Protein AF-A0A9N7Z7M3-F1 (afdb_monomer)

Organism: Pleuronectes platessa (NCBI:txid8262)

Secondary structure (DSSP, 8-state):
-PPPHHHHHHHHHHHTHHHHHHHHHHHHHHHHHHHHHHHHHHHHHHHHHHHHHHHS-HHHHHHHHHHHHHHHHHHHHHHHHHHHHHHHHHHHHHHHHTPPPSHHHHHHHHHHHHHHHHHHHHHHHHHHHHHHHHHHHHHHHHHHHHHHHHHHHHHHHHHHHHHHHHHHHHHHHHHHHHHHHHHHHHHHHHHHHHHHHHHHHHHHHHHHHHHHHHHHHHHHHHHHHHHHHHHHHHHHHHHHHHHHHHHHHHHHHHHHHHHHHHHHHHHHHHHTTS----------------SHHHHHHHHHHHHHHHHHHHHHHHHHHHHHHHHHHHHHHHHHHHHHHHHHHHHHHHHHH-

Radius of gyration: 107.57 Å; Cα contacts (8 Å, |Δi|>4): 42; chains: 1; bounding box: 194×42×286 Å

Structure (mmCIF, N/CA/C/O backbone):
data_AF-A0A9N7Z7M3-F1
#
_entry.id   AF-A0A9N7Z7M3-F1
#
loop_
_atom_site.group_PDB
_atom_site.id
_atom_site.type_symbol
_atom_site.label_atom_id
_atom_site.label_alt_id
_atom_site.label_comp_id
_atom_site.label_asym_id
_atom_site.label_entity_id
_atom_site.label_seq_id
_atom_site.pdbx_PDB_ins_code
_atom_site.Cartn_x
_atom_site.Cartn_y
_atom_site.Cartn_z
_atom_site.occupancy
_atom_site.B_iso_or_equiv
_atom_site.auth_seq_id
_atom_site.auth_comp_id
_atom_site.auth_asym_id
_atom_site.auth_atom_id
_atom_site.pdbx_PDB_model_num
ATOM 1 N N . MET A 1 1 ? 39.566 -3.453 -28.279 1.00 39.56 1 MET A N 1
ATOM 2 C CA . MET A 1 1 ? 38.522 -2.475 -27.909 1.00 39.56 1 MET A CA 1
ATOM 3 C C . MET A 1 1 ? 37.594 -2.323 -29.100 1.00 39.56 1 MET A C 1
ATOM 5 O O . MET A 1 1 ? 38.036 -1.804 -30.115 1.00 39.56 1 MET A O 1
ATOM 9 N N . ALA A 1 2 ? 36.377 -2.863 -29.036 1.00 43.62 2 ALA A N 1
ATOM 10 C CA . ALA A 1 2 ? 35.409 -2.681 -30.114 1.00 43.62 2 ALA A CA 1
ATOM 11 C C . ALA A 1 2 ? 34.912 -1.229 -30.078 1.00 43.62 2 ALA A C 1
ATOM 13 O O . ALA A 1 2 ? 34.446 -0.767 -29.036 1.00 43.62 2 ALA A O 1
ATOM 14 N N . ALA A 1 3 ? 35.068 -0.497 -31.180 1.00 59.03 3 ALA A N 1
ATOM 15 C CA . ALA A 1 3 ? 34.518 0.846 -31.310 1.00 59.03 3 ALA A CA 1
ATOM 16 C C . ALA A 1 3 ? 32.987 0.758 -31.173 1.00 59.03 3 ALA A C 1
ATOM 18 O O . ALA A 1 3 ? 32.342 -0.006 -31.889 1.00 59.03 3 ALA A O 1
ATOM 19 N N . ASN A 1 4 ? 32.398 1.492 -30.226 1.00 77.06 4 ASN A N 1
ATOM 20 C CA . ASN A 1 4 ? 30.941 1.551 -30.094 1.00 77.06 4 ASN A CA 1
ATOM 21 C C . ASN A 1 4 ? 30.332 2.247 -31.334 1.00 77.06 4 ASN A C 1
ATOM 23 O O . ASN A 1 4 ? 30.999 3.064 -31.975 1.00 77.06 4 ASN A O 1
ATOM 27 N N . ALA A 1 5 ? 29.079 1.938 -31.687 1.00 78.94 5 ALA A N 1
ATOM 28 C CA . ALA A 1 5 ? 28.430 2.476 -32.892 1.00 78.94 5 ALA A CA 1
ATOM 29 C C . ALA A 1 5 ? 28.471 4.015 -32.958 1.00 78.94 5 ALA A C 1
ATOM 31 O O . ALA A 1 5 ? 28.696 4.584 -34.024 1.00 78.94 5 ALA A O 1
ATOM 32 N N . GLY A 1 6 ? 28.367 4.687 -31.805 1.00 83.88 6 GLY A N 1
ATOM 33 C CA . GLY A 1 6 ? 28.503 6.142 -31.705 1.00 83.88 6 GLY A CA 1
ATOM 34 C C . GLY A 1 6 ? 29.893 6.665 -32.090 1.00 83.88 6 GLY A C 1
ATOM 35 O O . GLY A 1 6 ? 29.997 7.643 -32.823 1.00 83.88 6 GLY A O 1
ATOM 36 N N . SER A 1 7 ? 30.970 6.013 -31.653 1.00 88.00 7 SER A N 1
ATOM 37 C CA . SER A 1 7 ? 32.345 6.388 -32.013 1.00 88.00 7 SER A CA 1
ATOM 38 C C . SER A 1 7 ? 32.631 6.155 -33.496 1.00 88.00 7 SER A C 1
ATOM 40 O O . SER A 1 7 ? 33.263 6.998 -34.130 1.00 88.00 7 SER A O 1
ATOM 42 N N . MET A 1 8 ? 32.098 5.070 -34.072 1.00 89.62 8 MET A N 1
ATOM 43 C CA . MET A 1 8 ? 32.199 4.799 -35.509 1.00 89.62 8 MET A CA 1
ATOM 44 C C . MET A 1 8 ? 31.427 5.834 -36.330 1.00 89.62 8 MET A C 1
ATOM 46 O O . MET A 1 8 ? 31.963 6.350 -37.306 1.00 89.62 8 MET A O 1
ATOM 50 N N . PHE A 1 9 ? 30.212 6.197 -35.909 1.00 91.25 9 PHE A N 1
ATOM 51 C CA . PHE A 1 9 ? 29.429 7.260 -36.543 1.00 91.25 9 PHE A CA 1
ATOM 52 C C . PHE A 1 9 ? 30.186 8.594 -36.555 1.00 91.25 9 PHE A C 1
ATOM 54 O O . PHE A 1 9 ? 30.324 9.222 -37.603 1.00 91.25 9 PHE A O 1
ATOM 61 N N . GLN A 1 10 ? 30.742 9.006 -35.411 1.00 91.94 10 GLN A N 1
ATOM 62 C CA . GLN A 1 10 ? 31.509 10.253 -35.314 1.00 91.94 10 GLN A CA 1
ATOM 63 C C . GLN A 1 10 ? 32.776 10.233 -36.173 1.00 91.94 10 GLN A C 1
ATOM 65 O O . GLN A 1 10 ? 33.128 11.255 -36.759 1.00 91.94 10 GLN A O 1
ATOM 70 N N . TYR A 1 11 ? 33.454 9.087 -36.262 1.00 93.81 11 TYR A N 1
ATOM 71 C CA . TYR A 1 11 ? 34.621 8.929 -37.123 1.00 93.81 11 TYR A CA 1
ATOM 72 C C . TYR A 1 11 ? 34.255 9.101 -38.602 1.00 93.81 11 TYR A C 1
ATOM 74 O O . TYR A 1 11 ? 34.822 9.966 -39.263 1.00 93.81 11 TYR A O 1
ATOM 82 N N . TRP A 1 12 ? 33.275 8.346 -39.106 1.00 94.25 12 TRP A N 1
ATOM 83 C CA . TRP A 1 12 ? 32.883 8.388 -40.521 1.00 94.25 12 TRP A CA 1
ATOM 84 C C . TRP A 1 12 ? 32.275 9.726 -40.937 1.00 94.25 12 TRP A C 1
ATOM 86 O O . TRP A 1 12 ? 32.545 10.209 -42.033 1.00 94.25 12 TRP A O 1
ATOM 96 N N . LYS A 1 13 ? 31.541 10.379 -40.030 1.00 93.81 13 LYS A N 1
ATOM 97 C CA . LYS A 1 13 ? 31.028 11.732 -40.255 1.00 93.81 13 LYS A CA 1
ATOM 98 C C . LYS A 1 13 ? 32.147 12.765 -40.417 1.00 93.81 13 LYS A C 1
ATOM 100 O O . LYS A 1 13 ? 31.998 13.699 -41.190 1.00 93.81 13 LYS A O 1
ATOM 105 N N . ARG A 1 14 ? 33.254 12.615 -39.682 1.00 94.75 14 ARG A N 1
ATOM 106 C CA . ARG A 1 14 ? 34.435 13.488 -39.807 1.00 94.75 14 ARG A CA 1
ATOM 107 C C . ARG A 1 14 ? 35.321 13.116 -40.991 1.00 94.75 14 ARG A C 1
ATOM 109 O O . ARG A 1 14 ? 35.988 13.991 -41.523 1.00 94.75 14 ARG A O 1
ATOM 116 N N . PHE A 1 15 ? 35.364 11.833 -41.346 1.00 94.75 15 PHE A N 1
ATOM 117 C CA . PHE A 1 15 ? 36.109 11.336 -42.498 1.00 94.75 15 PHE A CA 1
ATOM 118 C C . PHE A 1 15 ? 35.541 11.873 -43.819 1.00 94.75 15 PHE A C 1
ATOM 120 O O . PHE A 1 15 ? 36.316 12.103 -44.737 1.00 94.75 15 PHE A O 1
ATOM 127 N N . ASP A 1 16 ? 34.222 12.096 -43.884 1.00 95.31 16 ASP A N 1
ATOM 128 C CA . ASP A 1 16 ? 33.512 12.676 -45.033 1.00 95.31 16 ASP A CA 1
ATOM 129 C C . ASP A 1 16 ? 33.856 11.968 -46.355 1.00 95.31 16 ASP A C 1
ATOM 131 O O . ASP A 1 16 ? 34.513 12.496 -47.257 1.00 95.31 16 ASP A O 1
ATOM 135 N N . LEU A 1 17 ? 33.410 10.710 -46.450 1.00 95.44 17 LEU A N 1
ATOM 136 C CA . LEU A 1 17 ? 33.668 9.864 -47.614 1.00 95.44 17 LEU A CA 1
ATOM 137 C C . LEU A 1 17 ? 33.162 10.510 -48.913 1.00 95.44 17 LEU A C 1
ATOM 139 O O . LEU A 1 17 ? 33.812 10.370 -49.944 1.00 95.44 17 LEU A O 1
ATOM 143 N N . GLN A 1 18 ? 32.045 11.240 -48.865 1.00 94.56 18 GLN A N 1
ATOM 144 C CA . GLN A 1 18 ? 31.478 11.900 -50.041 1.00 94.56 18 GLN A CA 1
ATOM 145 C C . GLN A 1 18 ? 32.387 13.013 -50.564 1.00 94.56 18 GLN A C 1
ATOM 147 O O . GLN A 1 18 ? 32.562 13.151 -51.776 1.00 94.56 18 GLN A O 1
ATOM 152 N N . GLN A 1 19 ? 32.975 13.809 -49.667 1.00 95.50 19 GLN A N 1
ATOM 153 C CA . GLN A 1 19 ? 33.946 14.825 -50.055 1.00 95.50 19 GLN A CA 1
ATOM 154 C C . GLN A 1 19 ? 35.199 14.187 -50.664 1.00 95.50 19 GLN A C 1
ATOM 156 O O . GLN A 1 19 ? 35.625 14.595 -51.745 1.00 95.50 19 GLN A O 1
ATOM 161 N N . LEU A 1 20 ? 35.730 13.130 -50.039 1.00 95.50 20 LEU A N 1
ATOM 162 C CA . LEU A 1 20 ? 36.868 12.384 -50.581 1.00 95.50 20 LEU A CA 1
ATOM 163 C C . LEU A 1 20 ? 36.559 11.792 -51.968 1.00 95.50 20 LEU A C 1
ATOM 165 O O . LEU A 1 20 ? 37.384 11.882 -52.874 1.00 95.50 20 LEU A O 1
ATOM 169 N N . GLN A 1 21 ? 35.371 11.213 -52.162 1.00 96.25 21 GLN A N 1
ATOM 170 C CA . GLN A 1 21 ? 34.929 10.672 -53.452 1.00 96.25 21 GLN A CA 1
ATOM 171 C C . GLN A 1 21 ? 34.902 11.752 -54.542 1.00 96.25 21 GLN A C 1
ATOM 173 O O . GLN A 1 21 ? 35.463 11.537 -55.616 1.00 96.25 21 GLN A O 1
ATOM 178 N N . LYS A 1 22 ? 34.356 12.941 -54.248 1.00 96.12 22 LYS A N 1
ATOM 179 C CA . LYS A 1 22 ? 34.352 14.084 -55.181 1.00 96.12 22 LYS A CA 1
ATOM 180 C C . LYS A 1 22 ? 35.762 14.554 -55.546 1.00 96.12 22 LYS A C 1
ATOM 182 O O . LYS A 1 22 ? 36.028 14.874 -56.704 1.00 96.12 22 LYS A O 1
ATOM 187 N N . GLU A 1 23 ? 36.671 14.607 -54.574 1.00 96.00 23 GLU A N 1
ATOM 188 C CA . GLU A 1 23 ? 38.069 14.993 -54.805 1.00 96.00 23 GLU A CA 1
ATOM 189 C C . GLU A 1 23 ? 38.811 13.967 -55.673 1.00 96.00 23 GLU A C 1
ATOM 191 O O . GLU A 1 23 ? 39.574 14.335 -56.576 1.00 96.00 23 GLU A O 1
ATOM 196 N N . LEU A 1 24 ? 38.559 12.677 -55.441 1.00 96.44 24 LEU A N 1
ATOM 197 C CA . LEU A 1 24 ? 39.123 11.600 -56.244 1.00 96.44 24 LEU A CA 1
ATOM 198 C C . LEU A 1 24 ? 38.560 11.589 -57.674 1.00 96.44 24 LEU A C 1
ATOM 200 O O . LEU A 1 24 ? 39.348 11.433 -58.605 1.00 96.44 24 LEU A O 1
ATOM 204 N N . ASP A 1 25 ? 37.258 11.826 -57.869 1.00 96.50 25 ASP A N 1
ATOM 205 C CA . ASP A 1 25 ? 36.627 11.986 -59.194 1.00 96.50 25 ASP A CA 1
ATOM 206 C C . ASP A 1 25 ? 37.248 13.136 -59.991 1.00 96.50 25 ASP A C 1
ATOM 208 O O . ASP A 1 25 ? 37.603 12.989 -61.167 1.00 96.50 25 ASP A O 1
ATOM 212 N N . ALA A 1 26 ? 37.420 14.291 -59.342 1.00 96.88 26 ALA A N 1
ATOM 213 C CA . ALA A 1 26 ? 38.059 15.447 -59.956 1.00 96.88 26 ALA A CA 1
ATOM 214 C C . ALA A 1 26 ? 39.507 15.126 -60.361 1.00 96.88 26 ALA A C 1
ATOM 216 O O . ALA A 1 26 ? 39.932 15.445 -61.474 1.00 96.88 26 ALA A O 1
ATOM 217 N N . THR A 1 27 ? 40.249 14.440 -59.487 1.00 96.38 27 THR A N 1
ATOM 218 C CA . THR A 1 27 ? 41.629 14.012 -59.754 1.00 96.38 27 THR A CA 1
ATOM 219 C C . THR A 1 27 ? 41.694 12.994 -60.895 1.00 96.38 27 THR A C 1
ATOM 221 O O . THR A 1 27 ? 42.543 13.130 -61.773 1.00 96.38 27 THR A O 1
ATOM 224 N N . ALA A 1 28 ? 40.787 12.014 -60.939 1.00 96.12 28 ALA A N 1
ATOM 225 C CA . ALA A 1 28 ? 40.703 11.022 -62.011 1.00 96.12 28 ALA A CA 1
ATOM 226 C C . ALA A 1 28 ? 40.382 11.672 -63.367 1.00 96.12 28 ALA A C 1
ATOM 228 O O . ALA A 1 28 ? 41.011 11.348 -64.374 1.00 96.12 28 ALA A O 1
ATOM 229 N N . THR A 1 29 ? 39.474 12.651 -63.380 1.00 95.75 29 THR A N 1
ATOM 230 C CA . THR A 1 29 ? 39.142 13.435 -64.581 1.00 95.75 29 THR A CA 1
ATOM 231 C C . THR A 1 29 ? 40.352 14.232 -65.075 1.00 95.75 29 THR A C 1
ATOM 233 O O . THR A 1 29 ? 40.686 14.204 -66.259 1.00 95.75 29 THR A O 1
ATOM 236 N N . GLN A 1 30 ? 41.062 14.913 -64.170 1.00 95.81 30 GLN A N 1
ATOM 237 C CA . GLN A 1 30 ? 42.296 15.624 -64.517 1.00 95.81 30 GLN A CA 1
ATOM 238 C C . GLN A 1 30 ? 43.393 14.676 -65.012 1.00 95.81 30 GLN A C 1
ATOM 240 O O . GLN A 1 30 ? 44.164 15.044 -65.897 1.00 95.81 30 GLN A O 1
ATOM 245 N N . LEU A 1 31 ? 43.472 13.469 -64.452 1.00 96.12 31 LEU A N 1
ATOM 246 C CA . LEU A 1 31 ? 44.438 12.456 -64.856 1.00 96.12 31 LEU A CA 1
ATOM 247 C C . LEU A 1 31 ? 44.217 12.016 -66.303 1.00 96.12 31 LEU A C 1
ATOM 249 O O . LEU A 1 31 ? 45.182 11.967 -67.059 1.00 96.12 31 LEU A O 1
ATOM 253 N N . ALA A 1 32 ? 42.964 11.771 -66.699 1.00 93.88 32 ALA A N 1
ATOM 254 C CA . ALA A 1 32 ? 42.615 11.438 -68.079 1.00 93.88 32 ALA A CA 1
ATOM 255 C C . ALA A 1 32 ? 43.046 12.552 -69.052 1.00 93.88 32 ALA A C 1
ATOM 257 O O . ALA A 1 32 ? 43.745 12.285 -70.027 1.00 93.88 32 ALA A O 1
ATOM 258 N N . ASN A 1 33 ? 42.751 13.816 -68.722 1.00 94.94 33 ASN A N 1
ATOM 259 C CA . ASN A 1 33 ? 43.181 14.958 -69.539 1.00 94.94 33 ASN A CA 1
ATOM 260 C C . ASN A 1 33 ? 44.715 15.036 -69.662 1.00 94.94 33 ASN A C 1
ATOM 262 O O . ASN A 1 33 ? 45.247 15.265 -70.747 1.00 94.94 33 ASN A O 1
ATOM 266 N N . ARG A 1 34 ? 45.448 14.803 -68.564 1.00 94.12 34 ARG A N 1
ATOM 267 C CA . ARG A 1 34 ? 46.923 14.798 -68.566 1.00 94.12 34 ARG A CA 1
ATOM 268 C C . ARG A 1 34 ? 47.512 13.635 -69.361 1.00 94.12 34 ARG A C 1
ATOM 270 O O . ARG A 1 34 ? 48.566 13.808 -69.974 1.00 94.12 34 ARG A O 1
ATOM 277 N N . GLN A 1 35 ? 46.865 12.469 -69.356 1.00 93.25 35 GLN A N 1
ATOM 278 C CA . GLN A 1 35 ? 47.262 11.338 -70.196 1.00 93.25 35 GLN A CA 1
ATOM 279 C C . GLN A 1 35 ? 47.167 11.722 -71.677 1.00 93.25 35 GLN A C 1
ATOM 281 O O . GLN A 1 35 ? 48.165 11.604 -72.392 1.00 93.25 35 GLN A O 1
ATOM 286 N N . ASP A 1 36 ? 46.035 12.288 -72.106 1.00 93.19 36 ASP A N 1
ATOM 287 C CA . ASP A 1 36 ? 45.830 12.734 -73.489 1.00 93.19 36 ASP A CA 1
ATOM 288 C C . ASP A 1 36 ? 46.840 13.819 -73.908 1.00 93.19 36 ASP A C 1
ATOM 290 O O . ASP A 1 36 ? 47.449 13.744 -74.981 1.00 93.19 36 ASP A O 1
ATOM 294 N N . GLU A 1 37 ? 47.079 14.818 -73.052 1.00 93.75 37 GLU A N 1
ATOM 295 C CA . GLU A 1 37 ? 48.062 15.883 -73.296 1.00 93.75 37 GLU A CA 1
ATOM 296 C C . GLU A 1 37 ? 49.497 15.347 -73.404 1.00 93.75 37 GLU A C 1
ATOM 298 O O . GLU A 1 37 ? 50.265 15.777 -74.275 1.00 93.75 37 GLU A O 1
ATOM 303 N N . SER A 1 38 ? 49.868 14.397 -72.540 1.00 92.56 38 SER A N 1
ATOM 304 C CA . SER A 1 38 ? 51.184 13.754 -72.542 1.00 92.56 38 SER A CA 1
ATOM 305 C C . SER A 1 38 ? 51.395 12.924 -73.810 1.00 92.56 38 SER A C 1
ATOM 307 O O . SER A 1 38 ? 52.443 13.029 -74.457 1.00 92.56 38 SER A O 1
ATOM 309 N N . GLU A 1 39 ? 50.381 12.168 -74.241 1.00 90.69 39 GLU A N 1
ATOM 310 C CA . GLU A 1 39 ? 50.432 11.390 -75.482 1.00 90.69 39 GLU A CA 1
ATOM 311 C C . GLU A 1 39 ? 50.558 12.287 -76.722 1.00 90.69 39 GLU A C 1
ATOM 313 O O . GLU A 1 39 ? 51.409 12.038 -77.587 1.00 90.69 39 GLU A O 1
ATOM 318 N N . GLN A 1 40 ? 49.796 13.384 -76.785 1.00 94.06 40 GLN A N 1
ATOM 319 C CA . GLN A 1 40 ? 49.917 14.375 -77.859 1.00 94.06 40 GLN A CA 1
ATOM 320 C C . GLN A 1 40 ? 51.288 15.063 -77.862 1.00 94.06 40 GLN A C 1
ATOM 322 O O . GLN A 1 40 ? 51.899 15.226 -78.923 1.00 94.06 40 GLN A O 1
ATOM 327 N N . SER A 1 41 ? 51.796 15.451 -76.690 1.00 93.38 41 SER A N 1
ATOM 328 C CA . SER A 1 41 ? 53.105 16.100 -76.545 1.00 93.38 41 SER A CA 1
ATOM 329 C C . SER A 1 41 ? 54.242 15.165 -76.954 1.00 93.38 41 SER A C 1
ATOM 331 O O . SER A 1 41 ? 55.146 15.569 -77.688 1.00 93.38 41 SER A O 1
ATOM 333 N N . ARG A 1 42 ? 54.163 13.882 -76.579 1.00 92.31 42 ARG A N 1
ATOM 334 C CA . ARG A 1 42 ? 55.117 12.854 -77.009 1.00 92.31 42 ARG A CA 1
ATOM 335 C C . ARG A 1 42 ? 55.094 12.665 -78.524 1.00 92.31 42 ARG A C 1
ATOM 337 O O . ARG A 1 42 ? 56.158 12.591 -79.136 1.00 92.31 42 ARG A O 1
ATOM 344 N N . LYS A 1 43 ? 53.910 12.640 -79.146 1.00 92.50 43 LYS A N 1
ATOM 345 C CA . LYS A 1 43 ? 53.776 12.559 -80.610 1.00 92.50 43 LYS A CA 1
ATOM 346 C C . LYS A 1 43 ? 54.436 13.757 -81.304 1.00 92.50 43 LYS A C 1
ATOM 348 O O . LYS A 1 43 ? 55.256 13.553 -82.196 1.00 92.50 43 LYS A O 1
ATOM 353 N N . LYS A 1 44 ? 54.176 14.983 -80.829 1.00 94.81 44 LYS A N 1
ATOM 354 C CA . LYS A 1 44 ? 54.825 16.211 -81.331 1.00 94.81 44 LYS A CA 1
ATOM 355 C C . LYS A 1 44 ? 56.352 16.152 -81.208 1.00 94.81 44 LYS A C 1
ATOM 357 O O . LYS A 1 44 ? 57.050 16.503 -82.155 1.00 94.81 44 LYS A O 1
ATOM 362 N N . LEU A 1 45 ? 56.884 15.674 -80.078 1.00 92.44 45 LEU A N 1
ATOM 363 C CA . LEU A 1 45 ? 58.332 15.510 -79.880 1.00 92.44 45 LEU A CA 1
ATOM 364 C C . LEU A 1 45 ? 58.947 14.496 -80.854 1.00 92.44 45 LEU A C 1
ATOM 366 O O . LEU A 1 45 ? 60.046 14.722 -81.362 1.00 92.44 45 LEU A O 1
ATOM 370 N N . ILE A 1 46 ? 58.247 13.396 -81.141 1.00 89.75 46 ILE A N 1
ATOM 371 C CA . ILE A 1 46 ? 58.688 12.406 -82.133 1.00 89.75 46 ILE A CA 1
ATOM 372 C C . ILE A 1 46 ? 58.750 13.037 -83.529 1.00 89.75 46 ILE A C 1
ATOM 374 O O . ILE A 1 46 ? 59.746 12.851 -84.232 1.00 89.75 46 ILE A O 1
ATOM 378 N N . ASP A 1 47 ? 57.725 13.795 -83.919 1.00 93.12 47 ASP A N 1
ATOM 379 C CA . ASP A 1 47 ? 57.663 14.452 -85.227 1.00 93.12 47 ASP A CA 1
ATOM 380 C C . ASP A 1 47 ? 58.761 15.522 -85.375 1.00 93.12 47 ASP A C 1
ATOM 382 O O . ASP A 1 47 ? 59.506 15.491 -86.357 1.00 93.12 47 ASP A O 1
ATOM 386 N N . LEU A 1 48 ? 58.975 16.367 -84.356 1.00 92.81 48 LEU A N 1
ATOM 387 C CA . LEU A 1 48 ? 60.082 17.336 -84.317 1.00 92.81 48 LEU A CA 1
ATOM 388 C C . LEU A 1 48 ? 61.456 16.654 -84.377 1.00 92.81 48 LEU A C 1
ATOM 390 O O . LEU A 1 48 ? 62.350 17.109 -85.088 1.00 92.81 48 LEU A O 1
ATOM 394 N N . SER A 1 49 ? 61.639 15.533 -83.671 1.00 89.06 49 SER A N 1
ATOM 395 C CA . SER A 1 49 ? 62.889 14.763 -83.724 1.00 89.06 49 SER A CA 1
ATOM 396 C C . SER A 1 49 ? 63.150 14.193 -85.125 1.00 89.06 49 SER A C 1
ATOM 398 O O . SER A 1 49 ? 64.295 14.164 -85.587 1.00 89.06 49 SER A O 1
ATOM 400 N N . ARG A 1 50 ? 62.100 13.756 -85.834 1.00 89.00 50 ARG A N 1
ATOM 401 C CA . ARG A 1 50 ? 62.195 13.284 -87.226 1.00 89.00 50 ARG A CA 1
ATOM 402 C C . ARG A 1 50 ? 62.524 14.422 -88.186 1.00 89.00 50 ARG A C 1
ATOM 404 O O . ARG A 1 50 ? 63.401 14.251 -89.031 1.00 89.00 50 ARG A O 1
ATOM 411 N N . GLU A 1 51 ? 61.863 15.565 -88.041 1.00 91.62 51 GLU A N 1
ATOM 412 C CA . GLU A 1 51 ? 62.117 16.754 -88.854 1.00 91.62 51 GLU A CA 1
ATOM 413 C C . GLU A 1 51 ? 63.545 17.275 -88.658 1.00 91.62 51 GLU A C 1
ATOM 415 O O . GLU A 1 51 ? 64.268 17.474 -89.637 1.00 91.62 51 GLU A O 1
ATOM 420 N N . PHE A 1 52 ? 64.008 17.362 -87.406 1.00 89.50 52 PHE A N 1
ATOM 421 C CA . PHE A 1 52 ? 65.395 17.689 -87.083 1.00 89.50 52 PHE A CA 1
ATOM 422 C C . PHE A 1 52 ? 66.365 16.731 -87.783 1.00 89.50 52 PHE A C 1
ATOM 424 O O . PHE A 1 52 ? 67.299 17.166 -88.453 1.00 89.50 52 PHE A O 1
ATOM 431 N N . LYS A 1 53 ? 66.127 15.413 -87.713 1.00 86.12 53 LYS A N 1
ATOM 432 C CA . LYS A 1 53 ? 66.980 14.430 -88.401 1.00 86.12 53 LYS A CA 1
ATOM 433 C C . LYS A 1 53 ? 66.991 14.623 -89.919 1.00 86.12 53 LYS A C 1
ATOM 435 O O . LYS A 1 53 ? 68.054 14.439 -90.509 1.00 86.12 53 LYS A O 1
ATOM 440 N N . LYS A 1 54 ? 65.863 14.989 -90.538 1.00 88.31 54 LYS A N 1
ATOM 441 C CA . LYS A 1 54 ? 65.731 15.196 -91.992 1.00 88.31 54 LYS A CA 1
ATOM 442 C C . LYS A 1 54 ? 66.465 16.450 -92.478 1.00 88.31 54 LYS A C 1
ATOM 444 O O . LYS A 1 54 ? 67.115 16.393 -93.516 1.00 88.31 54 LYS A O 1
ATOM 449 N N . ASN A 1 55 ? 66.398 17.536 -91.712 1.00 87.44 55 ASN A N 1
ATOM 450 C CA . ASN A 1 55 ? 66.858 18.863 -92.135 1.00 87.44 55 ASN A CA 1
ATOM 451 C C . ASN A 1 55 ? 68.275 19.229 -91.640 1.00 87.44 55 ASN A C 1
ATOM 453 O O . ASN A 1 55 ? 68.762 20.316 -91.934 1.00 87.44 55 ASN A O 1
ATOM 457 N N . THR A 1 56 ? 68.948 18.340 -90.899 1.00 87.88 56 THR A N 1
ATOM 458 C CA . THR A 1 56 ? 70.268 18.605 -90.290 1.00 87.88 56 THR A CA 1
ATOM 459 C C . THR A 1 56 ? 71.418 17.914 -91.046 1.00 87.88 56 THR A C 1
ATOM 461 O O . THR A 1 56 ? 71.268 16.738 -91.402 1.00 87.88 56 THR A O 1
ATOM 464 N N . PRO A 1 57 ? 72.583 18.577 -91.242 1.00 88.88 57 PRO A N 1
ATOM 465 C CA . PRO A 1 57 ? 73.790 17.975 -91.823 1.00 88.88 57 PRO A CA 1
ATOM 466 C C . PRO A 1 57 ? 74.274 16.717 -91.082 1.00 88.88 57 PRO A C 1
ATOM 468 O O . PRO A 1 57 ? 74.097 16.582 -89.869 1.00 88.88 57 PRO A O 1
ATOM 471 N N . GLU A 1 58 ? 74.915 15.792 -91.802 1.00 85.19 58 GLU A N 1
ATOM 472 C CA . GLU A 1 58 ? 75.259 14.458 -91.285 1.00 85.19 58 GLU A CA 1
ATOM 473 C C . GLU A 1 58 ? 76.226 14.485 -90.088 1.00 85.19 58 GLU A C 1
ATOM 475 O O . GLU A 1 58 ? 76.022 13.743 -89.123 1.00 85.19 58 GLU A O 1
ATOM 480 N N . ASP A 1 59 ? 77.226 15.368 -90.101 1.00 86.75 59 ASP A N 1
ATOM 481 C CA . ASP A 1 59 ? 78.220 15.466 -89.025 1.00 86.75 59 ASP A CA 1
ATOM 482 C C . ASP A 1 59 ? 77.601 15.934 -87.703 1.00 86.75 59 ASP A C 1
ATOM 484 O O . ASP A 1 59 ? 77.856 15.353 -86.645 1.00 86.75 59 ASP A O 1
ATOM 488 N N . LEU A 1 60 ? 76.703 16.925 -87.761 1.00 88.12 60 LEU A N 1
ATOM 489 C CA . LEU A 1 60 ? 75.966 17.396 -86.588 1.00 88.12 60 LEU A CA 1
ATOM 490 C C . LEU A 1 60 ? 74.967 16.334 -86.100 1.00 88.12 60 LEU A C 1
ATOM 492 O O . LEU A 1 60 ? 74.815 16.126 -84.895 1.00 88.12 60 LEU A O 1
ATOM 496 N N . ARG A 1 61 ? 74.341 15.586 -87.020 1.00 86.50 61 ARG A N 1
ATOM 497 C CA . ARG A 1 61 ? 73.458 14.461 -86.676 1.00 86.50 61 ARG A CA 1
ATOM 498 C C . ARG A 1 61 ? 74.203 13.385 -85.878 1.00 86.50 61 ARG A C 1
ATOM 500 O O . ARG A 1 61 ? 73.643 12.869 -84.912 1.00 86.50 61 ARG A O 1
ATOM 507 N N . LYS A 1 62 ? 75.450 13.060 -86.247 1.00 88.38 62 LYS A N 1
ATOM 508 C CA . LYS A 1 62 ? 76.287 12.078 -85.528 1.00 88.38 62 LYS A CA 1
ATOM 509 C C . LYS A 1 62 ? 76.627 12.539 -84.110 1.00 88.38 62 LYS A C 1
ATOM 511 O O . LYS A 1 62 ? 76.542 11.731 -83.190 1.00 88.38 62 LYS A O 1
ATOM 516 N N . GLN A 1 63 ? 76.938 13.823 -83.920 1.00 88.94 63 GLN A N 1
ATOM 517 C CA . GLN A 1 63 ? 77.249 14.383 -82.597 1.00 88.94 63 GLN A CA 1
ATOM 518 C C . GLN A 1 63 ? 76.021 14.448 -81.674 1.00 88.94 63 GLN A C 1
ATOM 520 O O . GLN A 1 63 ? 76.122 14.158 -80.485 1.00 88.94 63 GLN A O 1
ATOM 525 N N . VAL A 1 64 ? 74.847 14.787 -82.216 1.00 89.31 64 VAL A N 1
ATOM 526 C CA . VAL A 1 64 ? 73.608 14.976 -81.436 1.00 89.31 64 VAL A CA 1
ATOM 527 C C . VAL A 1 64 ? 72.853 13.658 -81.180 1.00 89.31 64 VAL A C 1
ATOM 529 O O . VAL A 1 64 ? 72.053 13.563 -80.248 1.00 89.31 64 VAL A O 1
ATOM 532 N N . ALA A 1 65 ? 73.105 12.601 -81.961 1.00 87.69 65 ALA A N 1
ATOM 533 C CA . ALA A 1 65 ? 72.389 11.327 -81.843 1.00 87.69 65 ALA A CA 1
ATOM 534 C C . ALA A 1 65 ? 72.462 10.656 -80.449 1.00 87.69 65 ALA A C 1
ATOM 536 O O . ALA A 1 65 ? 71.408 10.215 -79.977 1.00 87.69 65 ALA A O 1
ATOM 537 N N . PRO A 1 66 ? 73.620 10.584 -79.756 1.00 92.50 66 PRO A N 1
ATOM 538 C CA . PRO A 1 66 ? 73.687 10.036 -78.399 1.00 92.50 66 PRO A CA 1
ATOM 539 C C . PRO A 1 66 ? 72.838 10.830 -77.397 1.00 92.50 66 PRO A C 1
ATOM 541 O O . PRO A 1 66 ? 72.160 10.234 -76.562 1.00 92.50 66 PRO A O 1
ATOM 544 N N . LEU A 1 67 ? 72.811 12.162 -77.526 1.00 91.75 67 LEU A N 1
ATOM 545 C CA . LEU A 1 67 ? 72.017 13.046 -76.672 1.00 91.75 67 LEU A CA 1
ATOM 546 C C . LEU A 1 67 ? 70.513 12.814 -76.872 1.00 91.75 67 LEU A C 1
ATOM 548 O O . LEU A 1 67 ? 69.792 12.606 -75.899 1.00 91.75 67 LEU A O 1
ATOM 552 N N . LEU A 1 68 ? 70.046 12.765 -78.128 1.00 89.81 68 LEU A N 1
ATOM 553 C CA . LEU A 1 68 ? 68.642 12.459 -78.441 1.00 89.81 68 LEU A CA 1
ATOM 554 C C . LEU A 1 68 ? 68.223 11.083 -77.917 1.00 89.81 68 LEU A C 1
ATOM 556 O O . LEU A 1 68 ? 67.106 10.928 -77.431 1.00 89.81 68 LEU A O 1
ATOM 560 N N . LYS A 1 69 ? 69.115 10.088 -77.993 1.00 91.44 69 LYS A N 1
ATOM 561 C CA . LYS A 1 69 ? 68.849 8.739 -77.481 1.00 91.44 69 LYS A CA 1
ATOM 562 C C . LYS A 1 69 ? 68.754 8.713 -75.950 1.00 91.44 69 LYS A C 1
ATOM 564 O O . LYS A 1 69 ? 67.899 8.008 -75.425 1.00 91.44 69 LYS A O 1
ATOM 569 N N . SER A 1 70 ? 69.579 9.498 -75.253 1.00 93.81 70 SER A N 1
ATOM 570 C CA . SER A 1 70 ? 69.513 9.657 -73.793 1.00 93.81 70 SER A CA 1
ATOM 571 C C . SER A 1 70 ? 68.206 10.329 -73.350 1.00 93.81 70 SER A C 1
ATOM 573 O O . SER A 1 70 ? 67.486 9.777 -72.523 1.00 93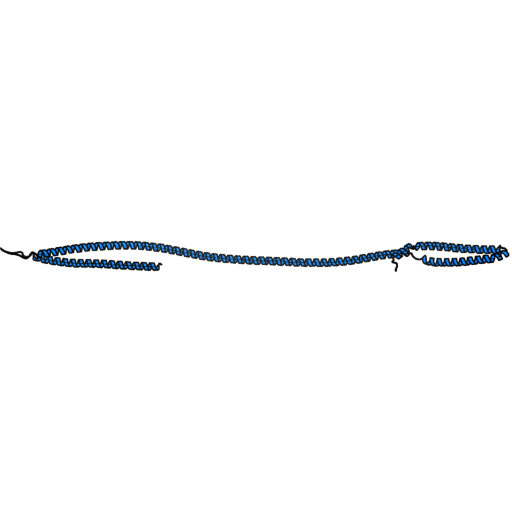.81 70 SER A O 1
ATOM 575 N N . PHE A 1 71 ? 67.828 11.453 -73.979 1.00 94.00 71 PHE A N 1
ATOM 576 C CA . PHE A 1 71 ? 66.539 12.110 -73.717 1.00 94.00 71 PHE A CA 1
ATOM 577 C C . PHE A 1 71 ? 65.350 11.191 -74.002 1.00 94.00 71 PHE A C 1
ATOM 579 O O . PHE A 1 71 ? 64.400 11.166 -73.227 1.00 94.00 71 PHE A O 1
ATOM 586 N N . GLN A 1 72 ? 65.402 10.410 -75.085 1.00 92.06 72 GLN A N 1
ATOM 587 C CA . GLN A 1 72 ? 64.361 9.430 -75.386 1.00 92.06 72 GLN A CA 1
ATOM 588 C C . GLN A 1 72 ? 64.250 8.365 -74.286 1.00 92.06 72 GLN A C 1
ATOM 590 O O . GLN A 1 72 ? 63.143 8.073 -73.843 1.00 92.06 72 GLN A O 1
ATOM 595 N N . GLY A 1 73 ? 65.380 7.829 -73.814 1.00 94.19 73 GLY A N 1
ATOM 596 C CA . GLY A 1 73 ? 65.406 6.861 -72.717 1.00 94.19 73 GLY A CA 1
ATOM 597 C C . GLY A 1 73 ? 64.809 7.409 -71.418 1.00 94.19 73 GLY A C 1
ATOM 598 O O . GLY A 1 73 ? 64.001 6.727 -70.791 1.00 94.19 73 GLY A O 1
ATOM 599 N N . GLU A 1 74 ? 65.140 8.650 -71.050 1.00 94.94 74 GLU A N 1
ATOM 600 C CA . GLU A 1 74 ? 64.581 9.299 -69.856 1.00 94.94 74 GLU A CA 1
ATOM 601 C C . GLU A 1 74 ? 63.077 9.574 -70.003 1.00 94.94 74 GLU A C 1
ATOM 603 O O . GLU A 1 74 ? 62.304 9.294 -69.090 1.00 94.94 74 GLU A O 1
ATOM 608 N N . ILE A 1 75 ? 62.627 10.049 -71.172 1.00 93.12 75 ILE A N 1
ATOM 609 C CA . ILE A 1 75 ? 61.197 10.257 -71.457 1.00 93.12 75 ILE A CA 1
ATOM 610 C C . ILE A 1 75 ? 60.426 8.935 -71.368 1.00 93.12 75 ILE A C 1
ATOM 612 O O . ILE A 1 75 ? 59.328 8.899 -70.807 1.00 93.12 75 ILE A O 1
ATOM 616 N N . ASP A 1 76 ? 60.982 7.843 -71.896 1.00 93.00 76 ASP A N 1
ATOM 617 C CA . ASP A 1 76 ? 60.357 6.521 -71.848 1.00 93.00 76 ASP A CA 1
ATOM 618 C C . ASP A 1 76 ? 60.300 5.975 -70.409 1.00 93.00 76 ASP A C 1
ATOM 620 O O . ASP A 1 76 ? 59.263 5.452 -69.990 1.00 93.00 76 ASP A O 1
ATOM 624 N N . ALA A 1 77 ? 61.369 6.150 -69.623 1.00 96.12 77 ALA A N 1
ATOM 625 C CA . ALA A 1 77 ? 61.409 5.768 -68.212 1.00 96.12 77 ALA A CA 1
ATOM 626 C C . ALA A 1 77 ? 60.411 6.577 -67.365 1.00 96.12 77 ALA A C 1
ATOM 628 O O . ALA A 1 77 ? 59.645 5.998 -66.588 1.00 96.12 77 ALA A O 1
ATOM 629 N N . LEU A 1 78 ? 60.357 7.898 -67.561 1.00 95.00 78 LEU A N 1
ATOM 630 C CA . LEU A 1 78 ? 59.394 8.782 -66.905 1.00 95.00 78 LEU A CA 1
ATOM 631 C C . LEU A 1 78 ? 57.955 8.407 -67.273 1.00 95.00 78 LEU A C 1
ATOM 633 O O . LEU A 1 78 ? 57.105 8.309 -66.390 1.00 95.00 78 LEU A O 1
ATOM 637 N N . SER A 1 79 ? 57.698 8.131 -68.555 1.00 93.06 79 SER A N 1
ATOM 638 C CA . SER A 1 79 ? 56.385 7.693 -69.043 1.00 93.06 79 SER A CA 1
ATOM 639 C C . SER A 1 79 ? 55.957 6.377 -68.398 1.00 93.06 79 SER A C 1
ATOM 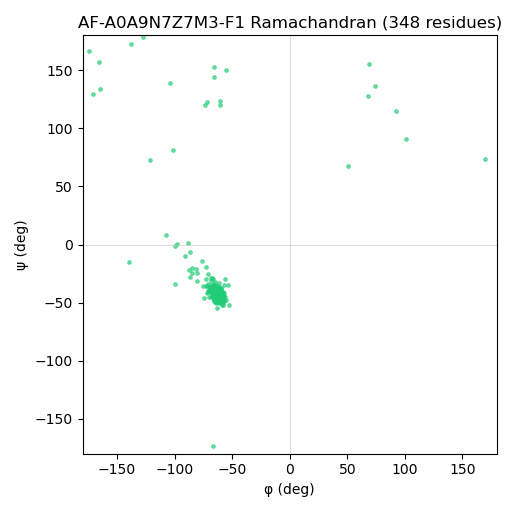641 O O . SER A 1 79 ? 54.802 6.232 -68.004 1.00 93.06 79 SER A O 1
ATOM 643 N N . LYS A 1 80 ? 56.880 5.418 -68.252 1.00 95.25 80 LYS A N 1
ATOM 644 C CA . LYS A 1 80 ? 56.601 4.142 -67.583 1.00 95.25 80 LYS A CA 1
ATOM 645 C C . LYS A 1 80 ? 56.241 4.353 -66.109 1.00 95.25 80 LYS A C 1
ATOM 647 O O . LYS A 1 80 ? 55.208 3.857 -65.670 1.00 95.25 80 LYS A O 1
ATOM 652 N N . ARG A 1 81 ? 57.036 5.141 -65.375 1.00 96.38 81 ARG A N 1
ATOM 653 C CA . ARG A 1 81 ? 56.770 5.466 -63.963 1.00 96.38 81 ARG A CA 1
ATOM 654 C C . ARG A 1 81 ? 55.439 6.206 -63.781 1.00 96.38 81 ARG A C 1
ATOM 656 O O . ARG A 1 81 ? 54.717 5.910 -62.836 1.00 96.38 81 ARG A O 1
ATOM 663 N N . SER A 1 82 ? 55.108 7.135 -64.684 1.00 95.25 82 SER A N 1
ATOM 664 C CA . SER A 1 82 ? 53.825 7.856 -64.664 1.00 95.25 82 SER A CA 1
ATOM 665 C C . SER A 1 82 ? 52.657 6.890 -64.843 1.00 95.25 82 SER A C 1
ATOM 667 O O . SER A 1 82 ? 51.769 6.853 -64.000 1.00 95.25 82 SER A O 1
ATOM 669 N N . LYS A 1 83 ? 52.712 6.016 -65.858 1.00 94.56 83 LYS A N 1
ATOM 670 C CA . LYS A 1 83 ? 51.668 5.011 -66.114 1.00 94.56 83 LYS A CA 1
ATOM 671 C C . LYS A 1 83 ? 51.468 4.048 -64.946 1.00 94.56 83 LYS A C 1
ATOM 673 O O . LYS A 1 83 ? 50.335 3.691 -64.639 1.00 94.56 83 LYS A O 1
ATOM 678 N N . GLU A 1 84 ? 52.545 3.627 -64.286 1.00 96.25 84 GLU A N 1
ATOM 679 C CA . GLU A 1 84 ? 52.462 2.770 -63.097 1.00 96.25 84 GLU A CA 1
ATOM 680 C C . GLU A 1 84 ? 51.803 3.496 -61.911 1.00 96.25 84 GLU A C 1
ATOM 682 O O . GLU A 1 84 ? 50.921 2.929 -61.263 1.00 96.25 84 GLU A O 1
ATOM 687 N N . ALA A 1 85 ? 52.166 4.759 -61.656 1.00 96.25 85 ALA A N 1
ATOM 688 C CA . ALA A 1 85 ? 51.551 5.574 -60.606 1.00 96.25 85 ALA A CA 1
ATOM 689 C C . ALA A 1 85 ? 50.067 5.874 -60.893 1.00 96.25 85 ALA A C 1
ATOM 691 O O . ALA A 1 85 ? 49.224 5.749 -60.005 1.00 96.25 85 ALA A O 1
ATOM 692 N N . GLU A 1 86 ? 49.739 6.206 -62.142 1.00 95.44 86 GLU A N 1
ATOM 693 C CA . GLU A 1 86 ? 48.373 6.418 -62.629 1.00 95.44 86 GLU A CA 1
ATOM 694 C C . GLU A 1 86 ? 47.524 5.152 -62.475 1.00 95.44 86 GLU A C 1
ATOM 696 O O . GLU A 1 86 ? 46.410 5.206 -61.955 1.00 95.44 86 GLU A O 1
ATOM 701 N N . ALA A 1 87 ? 48.061 3.991 -62.861 1.00 95.44 87 ALA A N 1
ATOM 702 C CA . ALA A 1 87 ? 47.381 2.712 -62.695 1.00 95.44 87 ALA A CA 1
ATOM 703 C C . ALA A 1 87 ? 47.144 2.377 -61.214 1.00 95.44 87 ALA A C 1
ATOM 705 O O . ALA A 1 87 ? 46.056 1.924 -60.853 1.00 95.44 87 ALA A O 1
ATOM 706 N N . ALA A 1 88 ? 48.128 2.622 -60.343 1.00 96.81 88 ALA A N 1
ATOM 707 C CA . ALA A 1 88 ? 47.982 2.424 -58.903 1.00 96.81 88 ALA A CA 1
ATOM 708 C C . ALA A 1 88 ? 46.896 3.336 -58.308 1.00 96.81 88 ALA A C 1
ATOM 710 O O . ALA A 1 88 ? 46.043 2.855 -57.558 1.00 96.81 88 ALA A O 1
ATOM 711 N N . PHE A 1 89 ? 46.877 4.617 -58.691 1.00 97.12 89 PHE A N 1
ATOM 712 C CA . PHE A 1 89 ? 45.829 5.557 -58.296 1.00 97.12 89 PHE A CA 1
ATOM 713 C C . PHE A 1 89 ? 44.446 5.079 -58.754 1.00 97.12 89 PHE A C 1
ATOM 715 O O . PHE A 1 89 ? 43.544 4.938 -57.930 1.00 97.12 89 PHE A O 1
ATOM 722 N N . LEU A 1 90 ? 44.288 4.748 -60.040 1.00 95.06 90 LEU A N 1
ATOM 723 C CA . LEU A 1 90 ? 43.011 4.298 -60.599 1.00 95.06 90 LEU A CA 1
ATOM 724 C C . LEU A 1 90 ? 42.512 3.001 -59.946 1.00 95.06 90 LEU A C 1
ATOM 726 O O . LEU A 1 90 ? 41.307 2.822 -59.780 1.00 95.06 90 LEU A O 1
ATOM 730 N N . ASN A 1 91 ? 43.416 2.108 -59.536 1.00 95.50 91 ASN A N 1
ATOM 731 C CA . ASN A 1 91 ? 43.058 0.892 -58.805 1.00 95.50 91 ASN A CA 1
ATOM 732 C C . ASN A 1 91 ? 42.478 1.181 -57.413 1.00 95.50 91 ASN A C 1
ATOM 734 O O . ASN A 1 91 ? 41.571 0.471 -56.980 1.00 95.50 91 ASN A O 1
ATOM 738 N N . VAL A 1 92 ? 42.991 2.190 -56.704 1.00 95.75 92 VAL A N 1
ATOM 739 C CA . VAL A 1 92 ? 42.440 2.614 -55.407 1.00 95.75 92 VAL A CA 1
ATOM 740 C C . VAL A 1 92 ? 41.137 3.384 -55.609 1.00 95.75 92 VAL A C 1
ATOM 742 O O . VAL A 1 92 ? 40.144 3.071 -54.959 1.00 95.75 92 VAL A O 1
ATOM 745 N N . TYR A 1 93 ? 41.112 4.319 -56.559 1.00 96.38 93 TYR A N 1
ATOM 746 C CA . TYR A 1 93 ? 39.932 5.109 -56.912 1.00 96.38 93 TYR A CA 1
ATOM 747 C C . TYR A 1 93 ? 38.710 4.229 -57.205 1.00 96.38 93 TYR A C 1
ATOM 749 O O . TYR A 1 93 ? 37.684 4.379 -56.545 1.00 96.38 93 TYR A O 1
ATOM 757 N N . LYS A 1 94 ? 38.848 3.229 -58.090 1.00 95.00 94 LYS A N 1
ATOM 758 C CA . LYS A 1 94 ? 37.768 2.281 -58.429 1.00 95.00 94 LYS A CA 1
ATOM 759 C C . LYS A 1 94 ? 37.199 1.538 -57.220 1.00 95.00 94 LYS A C 1
ATOM 761 O O . LYS A 1 94 ? 36.044 1.143 -57.239 1.00 95.00 94 LYS A O 1
ATOM 766 N N . LYS A 1 95 ? 38.003 1.308 -56.177 1.00 94.56 95 LYS A N 1
ATOM 767 C CA . LYS A 1 95 ? 37.545 0.624 -54.959 1.00 94.56 95 LYS A CA 1
ATOM 768 C C . LYS A 1 95 ? 36.793 1.540 -54.004 1.00 94.56 95 LYS A C 1
ATOM 770 O O . LYS A 1 95 ? 36.062 1.020 -53.176 1.00 94.56 95 LYS A O 1
ATOM 775 N N . ILE A 1 96 ? 37.030 2.851 -54.062 1.00 94.62 96 ILE A N 1
ATOM 776 C CA . ILE A 1 96 ? 36.483 3.829 -53.112 1.00 94.62 96 ILE A CA 1
ATOM 777 C C . ILE A 1 96 ? 35.256 4.535 -53.691 1.00 94.62 96 ILE A C 1
ATOM 779 O O . ILE A 1 96 ? 34.340 4.855 -52.937 1.00 94.62 96 ILE A O 1
ATOM 783 N N . ILE A 1 97 ? 35.215 4.767 -55.006 1.00 95.75 97 ILE A N 1
ATOM 784 C CA . ILE A 1 97 ? 34.176 5.599 -55.622 1.00 95.75 97 ILE A CA 1
ATOM 785 C C . ILE A 1 97 ? 32.768 5.003 -55.506 1.00 95.75 97 ILE A C 1
ATOM 787 O O . ILE A 1 97 ? 31.816 5.726 -55.240 1.00 95.75 97 ILE A O 1
ATOM 791 N N . ASP A 1 98 ? 32.659 3.677 -55.589 1.00 92.06 98 ASP A N 1
ATOM 792 C CA . ASP A 1 98 ? 31.378 2.968 -55.501 1.00 92.06 98 ASP A CA 1
ATOM 793 C C . ASP A 1 98 ? 30.986 2.602 -54.058 1.00 92.06 98 ASP A C 1
ATOM 795 O O . ASP A 1 98 ? 29.966 1.948 -53.831 1.00 92.06 98 ASP A O 1
ATOM 799 N N . VAL A 1 99 ? 31.797 2.974 -53.059 1.00 94.56 99 VAL A N 1
ATOM 800 C CA . VAL A 1 99 ? 31.507 2.644 -51.659 1.00 94.56 99 VAL A CA 1
ATOM 801 C C . VAL A 1 99 ? 30.355 3.523 -51.171 1.00 94.56 99 VAL A C 1
ATOM 803 O O . VAL A 1 99 ? 30.493 4.748 -51.161 1.00 94.56 99 VAL A O 1
ATOM 806 N N . PRO A 1 100 ? 29.224 2.940 -50.734 1.00 93.12 100 PRO A N 1
ATOM 807 C CA . PRO A 1 100 ? 28.134 3.724 -50.181 1.00 93.12 100 PRO A CA 1
ATOM 808 C C . PRO A 1 100 ? 28.565 4.376 -48.867 1.00 93.12 100 PRO A C 1
ATOM 810 O O . PRO A 1 100 ? 29.287 3.779 -48.065 1.00 93.12 100 PRO A O 1
ATOM 813 N N . ASP A 1 101 ? 28.078 5.590 -48.631 1.00 93.25 101 ASP A N 1
ATOM 814 C CA . ASP A 1 101 ? 28.330 6.314 -47.391 1.00 93.25 101 ASP A CA 1
ATOM 815 C C . ASP A 1 101 ? 27.778 5.532 -46.178 1.00 93.25 101 ASP A C 1
ATOM 817 O O . ASP A 1 101 ? 26.571 5.268 -46.120 1.00 93.25 101 ASP A O 1
ATOM 821 N N . PRO A 1 102 ? 28.620 5.136 -45.202 1.00 94.06 102 PRO A N 1
ATOM 822 C CA . PRO A 1 102 ? 28.165 4.406 -44.023 1.00 94.06 102 PRO A CA 1
ATOM 823 C C . PRO A 1 102 ? 27.464 5.301 -42.988 1.00 94.06 102 PRO A C 1
ATOM 825 O O . PRO A 1 102 ? 26.810 4.774 -42.083 1.00 94.06 102 PRO A O 1
ATOM 828 N N . VAL A 1 103 ? 27.583 6.633 -43.085 1.00 94.88 103 VAL A N 1
ATOM 829 C CA . VAL A 1 103 ? 27.058 7.582 -42.089 1.00 94.88 103 VAL A CA 1
ATOM 830 C C . VAL A 1 103 ? 25.547 7.422 -41.851 1.00 94.88 103 VAL A C 1
ATOM 832 O O . VAL A 1 103 ? 25.176 7.298 -40.681 1.00 94.88 103 VAL A O 1
ATOM 835 N N . PRO A 1 104 ? 24.669 7.329 -42.874 1.00 94.75 104 PRO A N 1
ATOM 836 C CA . PRO A 1 104 ? 23.225 7.191 -42.657 1.00 94.75 104 PRO A CA 1
ATOM 837 C C . PRO A 1 104 ? 22.835 5.905 -41.913 1.00 94.75 104 PRO A C 1
ATOM 839 O O . PRO A 1 104 ? 21.961 5.916 -41.046 1.00 94.75 104 PRO A O 1
ATOM 842 N N . VAL A 1 105 ? 23.498 4.784 -42.218 1.00 94.06 105 VAL A N 1
ATOM 843 C CA . VAL A 1 105 ? 23.223 3.495 -41.560 1.00 94.06 105 VAL A CA 1
ATOM 844 C C . VAL A 1 105 ? 23.721 3.511 -40.115 1.00 94.06 105 VAL A C 1
ATOM 846 O O . VAL A 1 105 ? 23.027 3.034 -39.216 1.00 94.06 105 VAL A O 1
ATOM 849 N N . LEU A 1 106 ? 24.900 4.090 -39.872 1.00 93.00 106 LEU A N 1
ATOM 850 C CA . LEU A 1 106 ? 25.453 4.243 -38.527 1.00 93.00 106 LEU A CA 1
ATOM 851 C C . LEU A 1 106 ? 24.612 5.191 -37.660 1.00 93.00 106 LEU A C 1
ATOM 853 O O . LEU A 1 106 ? 24.437 4.923 -36.471 1.00 93.00 106 LEU A O 1
ATOM 857 N N . GLU A 1 107 ? 24.053 6.253 -38.242 1.00 92.75 107 GLU A N 1
ATOM 858 C CA . GLU A 1 107 ? 23.128 7.158 -37.555 1.00 92.75 107 GLU A CA 1
ATOM 859 C C . GLU A 1 107 ? 21.858 6.427 -37.116 1.00 92.75 107 GLU A C 1
ATOM 861 O O . GLU A 1 107 ? 21.472 6.490 -35.946 1.00 92.75 107 GLU A O 1
ATOM 866 N N . LEU A 1 108 ? 21.242 5.668 -38.027 1.00 93.12 108 LEU A N 1
ATOM 867 C CA . LEU A 1 108 ? 20.066 4.863 -37.708 1.00 93.12 108 LEU A CA 1
ATOM 868 C C . LEU A 1 108 ? 20.377 3.827 -36.621 1.00 93.12 108 LEU A C 1
ATOM 870 O O . LEU A 1 108 ? 19.603 3.680 -35.676 1.00 93.12 108 LEU A O 1
ATOM 874 N N . ALA A 1 109 ? 21.519 3.142 -36.713 1.00 92.06 109 ALA A N 1
ATOM 875 C CA . ALA A 1 109 ? 21.952 2.181 -35.704 1.00 92.06 109 ALA A CA 1
ATOM 876 C C . ALA A 1 109 ? 22.126 2.839 -34.324 1.00 92.06 109 ALA A C 1
ATOM 878 O O . ALA A 1 109 ? 21.663 2.293 -33.322 1.00 92.06 109 ALA A O 1
ATOM 879 N N . GLN A 1 110 ? 22.720 4.036 -34.263 1.00 90.88 110 GLN A N 1
ATOM 880 C CA . GLN A 1 110 ? 22.846 4.802 -33.021 1.00 90.88 110 GLN A CA 1
ATOM 881 C C . GLN A 1 110 ? 21.472 5.188 -32.450 1.00 90.88 110 GLN A C 1
ATOM 883 O O . GLN A 1 110 ? 21.236 5.036 -31.251 1.00 90.88 110 GLN A O 1
ATOM 888 N N . GLN A 1 111 ? 20.546 5.651 -33.293 1.00 92.00 111 GLN A N 1
ATOM 889 C CA . GLN A 1 111 ? 19.189 5.999 -32.866 1.00 92.00 111 GLN A CA 1
ATOM 890 C C . GLN A 1 111 ? 18.410 4.782 -32.353 1.00 92.00 111 GLN A C 1
ATOM 892 O O . GLN A 1 111 ? 17.723 4.874 -31.335 1.00 92.00 111 GLN A O 1
ATOM 897 N N . LEU A 1 112 ? 18.519 3.636 -33.031 1.00 92.75 112 LEU A N 1
ATOM 898 C CA . LEU A 1 112 ? 17.898 2.385 -32.598 1.00 92.75 112 LEU A CA 1
ATOM 899 C C . LEU A 1 112 ? 18.480 1.903 -31.270 1.00 92.75 112 LEU A C 1
ATOM 901 O O . LEU A 1 112 ? 17.720 1.489 -30.400 1.00 92.75 112 LEU A O 1
ATOM 905 N N . GLN A 1 113 ? 19.794 2.027 -31.073 1.00 91.31 113 GLN A N 1
ATOM 906 C CA . GLN A 1 113 ? 20.437 1.674 -29.809 1.00 91.31 113 GLN A CA 1
ATOM 907 C C . GLN A 1 113 ? 19.912 2.523 -28.640 1.00 91.31 113 GLN A C 1
ATOM 909 O O . GLN A 1 113 ? 19.606 1.979 -27.580 1.00 91.31 113 GLN A O 1
ATOM 914 N N . LEU A 1 114 ? 19.731 3.833 -28.841 1.00 91.50 114 LEU A N 1
ATOM 915 C CA . LEU A 1 114 ? 19.137 4.719 -27.831 1.00 91.50 114 LEU A CA 1
ATOM 916 C C . LEU A 1 114 ? 17.669 4.37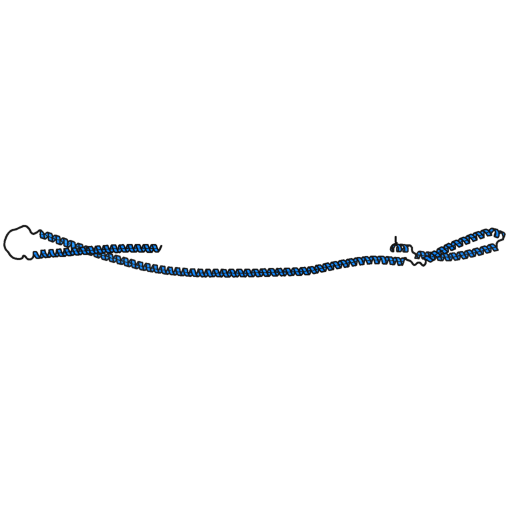3 -27.543 1.00 91.50 114 LEU A C 1
ATOM 918 O O . LEU A 1 114 ? 17.249 4.359 -26.385 1.00 91.50 114 LEU A O 1
ATOM 922 N N . LYS A 1 115 ? 16.879 4.071 -28.582 1.00 94.94 115 LYS A N 1
ATOM 923 C CA . LYS A 1 115 ? 15.481 3.641 -28.419 1.00 94.94 115 LYS A CA 1
ATOM 924 C C . LYS A 1 115 ? 15.376 2.316 -27.667 1.00 94.94 115 LYS A C 1
ATOM 926 O O . LYS A 1 115 ? 14.509 2.195 -26.810 1.00 94.94 115 LYS A O 1
ATOM 931 N N . LEU A 1 116 ? 16.258 1.359 -27.957 1.00 94.12 116 LEU A N 1
ATOM 932 C CA . LEU A 1 116 ? 16.307 0.063 -27.282 1.00 94.12 116 LEU A CA 1
ATOM 933 C C . LEU A 1 116 ? 16.627 0.225 -25.792 1.00 94.12 116 LEU A C 1
ATOM 935 O O . LEU A 1 116 ? 15.960 -0.378 -24.958 1.00 94.12 116 LEU A O 1
ATOM 939 N N . GLN A 1 117 ? 17.598 1.079 -25.456 1.00 93.31 117 GLN A N 1
ATOM 940 C CA . GLN A 1 117 ? 17.929 1.375 -24.063 1.00 93.31 117 GLN A CA 1
ATOM 941 C C . GLN A 1 117 ? 16.723 1.968 -23.321 1.00 93.31 117 GLN A C 1
ATOM 943 O O . GLN A 1 117 ? 16.333 1.461 -22.276 1.00 93.31 117 GLN A O 1
ATOM 948 N N . ARG A 1 118 ? 16.059 2.968 -23.915 1.00 95.81 118 ARG A N 1
ATOM 949 C CA . ARG A 1 118 ? 14.850 3.567 -23.331 1.00 95.81 118 ARG A CA 1
ATOM 950 C C . ARG A 1 118 ? 13.697 2.568 -23.194 1.00 95.81 118 ARG A C 1
ATOM 952 O O . ARG A 1 118 ? 12.945 2.640 -22.229 1.00 95.81 118 ARG A O 1
ATOM 959 N N . MET A 1 119 ? 13.530 1.664 -24.159 1.00 96.44 119 MET A N 1
ATOM 960 C CA . MET A 1 119 ? 12.526 0.600 -24.090 1.00 96.44 119 MET A CA 1
ATOM 961 C C . MET A 1 119 ? 12.792 -0.313 -22.891 1.00 96.44 119 MET A C 1
ATOM 963 O O . MET A 1 119 ? 11.872 -0.570 -22.125 1.00 96.44 119 MET A O 1
ATOM 967 N N . HIS A 1 120 ? 14.044 -0.729 -22.691 1.00 96.25 120 HIS A N 1
ATOM 968 C CA . HIS A 1 120 ? 14.430 -1.573 -21.562 1.00 96.25 120 HIS A CA 1
ATOM 969 C C . HIS A 1 120 ? 14.188 -0.892 -20.204 1.00 96.25 120 HIS A C 1
ATOM 971 O O . HIS A 1 120 ? 13.690 -1.528 -19.271 1.00 96.25 120 HIS A O 1
ATOM 977 N N . ASP A 1 121 ? 14.477 0.409 -20.104 1.00 96.88 121 ASP A N 1
ATOM 978 C CA . ASP A 1 121 ? 14.193 1.197 -18.900 1.00 96.88 121 ASP A CA 1
ATOM 979 C C . ASP A 1 121 ? 12.682 1.214 -18.596 1.00 96.88 121 ASP A C 1
ATOM 981 O O . ASP A 1 121 ? 12.269 0.934 -17.469 1.00 96.88 121 ASP A O 1
ATOM 985 N N . ILE A 1 122 ? 11.850 1.458 -19.618 1.00 97.25 122 ILE A N 1
ATOM 986 C CA . ILE A 1 122 ? 10.382 1.467 -19.497 1.00 97.25 122 ILE A CA 1
ATOM 987 C C . ILE A 1 122 ? 9.836 0.076 -19.150 1.00 97.25 122 ILE A C 1
ATOM 989 O O . ILE A 1 122 ? 8.938 -0.033 -18.320 1.00 97.25 122 ILE A O 1
ATOM 993 N N . GLU A 1 123 ? 10.345 -0.996 -19.759 1.00 97.38 123 GLU A N 1
ATOM 994 C CA . GLU A 1 123 ? 9.936 -2.374 -19.445 1.00 97.38 123 GLU A CA 1
ATOM 995 C C . GLU A 1 123 ? 10.253 -2.741 -17.992 1.00 97.38 123 GLU A C 1
ATOM 997 O O . GLU A 1 123 ? 9.431 -3.350 -17.299 1.00 97.38 123 GLU A O 1
ATOM 1002 N N . THR A 1 124 ? 11.422 -2.318 -17.509 1.00 97.25 124 THR A N 1
ATOM 1003 C CA . THR A 1 124 ? 11.841 -2.524 -16.120 1.00 97.25 124 THR A CA 1
ATOM 1004 C C . THR A 1 124 ? 10.938 -1.756 -15.155 1.00 97.25 124 THR A C 1
ATOM 1006 O O . THR A 1 124 ? 10.487 -2.313 -14.155 1.00 97.25 124 THR A O 1
ATOM 1009 N N . GLU A 1 125 ? 10.630 -0.492 -15.452 1.00 97.38 125 GLU A N 1
ATOM 1010 C CA . GLU A 1 125 ? 9.696 0.313 -14.658 1.00 97.38 125 GLU A CA 1
ATOM 1011 C C . GLU A 1 125 ? 8.282 -0.284 -14.673 1.00 97.38 125 GLU A C 1
ATOM 1013 O O . GLU A 1 125 ? 7.660 -0.422 -13.622 1.00 97.38 125 GLU A O 1
ATOM 1018 N N . ASN A 1 126 ? 7.790 -0.719 -15.837 1.00 97.88 126 ASN A N 1
ATOM 1019 C CA . ASN A 1 126 ? 6.470 -1.332 -15.962 1.00 97.88 126 ASN A CA 1
ATOM 1020 C C . ASN A 1 126 ? 6.356 -2.611 -15.127 1.00 97.88 126 ASN A C 1
ATOM 1022 O O . ASN A 1 126 ? 5.332 -2.829 -14.483 1.00 97.88 126 ASN A O 1
ATOM 1026 N N . THR A 1 127 ? 7.411 -3.427 -15.106 1.00 97.81 127 THR A N 1
ATOM 1027 C CA . THR A 1 127 ? 7.472 -4.642 -14.285 1.00 97.81 127 THR A CA 1
ATOM 1028 C C . THR A 1 127 ? 7.381 -4.297 -12.799 1.00 97.81 127 THR A C 1
ATOM 1030 O O . THR A 1 127 ? 6.500 -4.810 -12.114 1.00 97.81 127 THR A O 1
ATOM 1033 N N . LYS A 1 128 ? 8.184 -3.338 -12.321 1.00 97.88 128 LYS A N 1
ATOM 1034 C CA . LYS A 1 128 ? 8.142 -2.876 -10.920 1.00 97.88 128 LYS A CA 1
ATOM 1035 C C . LYS A 1 128 ? 6.784 -2.292 -10.525 1.00 97.88 128 LYS A C 1
ATOM 1037 O O . LYS A 1 128 ? 6.298 -2.530 -9.421 1.00 97.88 128 LYS A O 1
ATOM 1042 N N . LEU A 1 129 ? 6.152 -1.530 -11.421 1.00 97.81 129 LEU A N 1
ATOM 1043 C CA . LEU A 1 129 ? 4.817 -0.976 -11.187 1.00 97.81 129 LEU A CA 1
ATOM 1044 C C . LEU A 1 129 ? 3.755 -2.078 -11.092 1.00 97.81 129 LEU A C 1
ATOM 1046 O O . LEU A 1 129 ? 2.861 -1.983 -10.255 1.00 97.81 129 LEU A O 1
ATOM 1050 N N . ARG A 1 130 ? 3.852 -3.130 -11.914 1.00 97.81 130 ARG A N 1
ATOM 1051 C CA . ARG A 1 130 ? 2.953 -4.292 -11.829 1.00 97.81 130 ARG A CA 1
ATOM 1052 C C . ARG A 1 130 ? 3.126 -5.052 -10.520 1.00 97.81 130 ARG A C 1
ATOM 1054 O O . ARG A 1 130 ? 2.117 -5.364 -9.900 1.00 97.81 130 ARG A O 1
ATOM 1061 N N . GLU A 1 131 ? 4.363 -5.289 -10.090 1.00 97.81 131 GLU A N 1
ATOM 1062 C CA . GLU A 1 131 ? 4.663 -5.917 -8.793 1.00 97.81 131 GLU A CA 1
ATOM 1063 C C . GLU A 1 131 ? 4.071 -5.096 -7.638 1.00 97.81 131 GLU A C 1
ATOM 1065 O O . GLU A 1 131 ? 3.310 -5.620 -6.830 1.00 97.81 131 GLU A O 1
ATOM 1070 N N . THR A 1 132 ? 4.298 -3.778 -7.635 1.00 97.50 132 THR A N 1
ATOM 1071 C CA . THR A 1 132 ? 3.752 -2.866 -6.611 1.00 97.50 132 THR A CA 1
ATOM 1072 C C . THR A 1 132 ? 2.217 -2.880 -6.581 1.00 97.50 132 THR A C 1
ATOM 1074 O O . THR A 1 132 ? 1.604 -2.871 -5.515 1.00 97.50 132 THR A O 1
ATOM 1077 N N . LEU A 1 133 ? 1.566 -2.909 -7.751 1.00 97.56 133 LEU A N 1
ATOM 1078 C CA . LEU A 1 133 ? 0.108 -3.016 -7.837 1.00 97.56 133 LEU A CA 1
ATOM 1079 C C . LEU A 1 133 ? -0.404 -4.367 -7.334 1.00 97.56 133 LEU A C 1
ATOM 1081 O O . LEU A 1 133 ? -1.481 -4.427 -6.743 1.00 97.56 133 LEU A O 1
ATOM 1085 N N . GLU A 1 134 ? 0.322 -5.454 -7.583 1.00 97.56 134 GLU A N 1
ATOM 1086 C CA . GLU A 1 134 ? -0.040 -6.772 -7.068 1.00 97.56 134 GLU A CA 1
ATOM 1087 C C . GLU A 1 134 ? 0.033 -6.804 -5.536 1.00 97.56 134 GLU A C 1
ATOM 1089 O O . GLU A 1 134 ? -0.899 -7.291 -4.895 1.00 97.56 134 GLU A O 1
ATOM 1094 N N . ASP A 1 135 ? 1.077 -6.216 -4.953 1.00 97.44 135 ASP A N 1
ATOM 1095 C CA . ASP A 1 135 ? 1.240 -6.117 -3.501 1.00 97.44 135 ASP A CA 1
ATOM 1096 C C . ASP A 1 135 ? 0.131 -5.272 -2.860 1.00 97.44 135 ASP A C 1
ATOM 1098 O O . ASP A 1 135 ? -0.512 -5.727 -1.913 1.00 97.44 135 ASP A O 1
ATOM 1102 N N . TYR A 1 136 ? -0.210 -4.111 -3.435 1.00 96.75 136 TYR A N 1
ATOM 1103 C CA . TYR A 1 136 ? -1.352 -3.323 -2.952 1.00 96.75 136 TYR A CA 1
ATOM 1104 C C . TYR A 1 136 ? -2.685 -4.066 -3.063 1.00 96.75 136 TYR A C 1
ATOM 1106 O O . TYR A 1 136 ? -3.537 -3.938 -2.185 1.00 96.75 136 TYR A O 1
ATOM 1114 N N . ASN A 1 137 ? -2.889 -4.860 -4.116 1.00 96.31 137 ASN A N 1
ATOM 1115 C CA . ASN A 1 137 ? -4.098 -5.674 -4.237 1.00 96.31 137 ASN A CA 1
ATOM 1116 C C . ASN A 1 137 ? -4.159 -6.778 -3.169 1.00 96.31 137 ASN A C 1
ATOM 1118 O O . ASN A 1 137 ? -5.247 -7.058 -2.660 1.00 96.31 137 ASN A O 1
ATOM 1122 N N . LYS A 1 138 ? -3.017 -7.380 -2.802 1.00 96.81 138 LYS A N 1
ATOM 1123 C CA . LYS A 1 138 ? -2.929 -8.344 -1.691 1.00 96.81 138 LYS A CA 1
ATOM 1124 C C . LYS A 1 138 ? -3.256 -7.674 -0.357 1.00 96.81 138 LYS A C 1
ATOM 1126 O O . LYS A 1 138 ? -4.151 -8.143 0.341 1.00 96.81 138 LYS A O 1
ATOM 1131 N N . GLU A 1 139 ? -2.631 -6.535 -0.055 1.00 95.88 139 GLU A N 1
ATOM 1132 C CA . GLU A 1 139 ? -2.921 -5.766 1.165 1.00 95.88 139 GLU A CA 1
ATOM 1133 C C . GLU A 1 139 ? -4.398 -5.352 1.240 1.00 95.88 139 GLU A C 1
ATOM 1135 O O . GLU A 1 139 ? -5.037 -5.464 2.287 1.00 95.88 139 GLU A O 1
ATOM 1140 N N . PHE A 1 140 ? -4.983 -4.927 0.117 1.00 94.44 140 PHE A N 1
ATOM 1141 C CA . PHE A 1 140 ? -6.395 -4.562 0.059 1.00 94.44 140 PHE A CA 1
ATOM 1142 C C . PHE A 1 140 ? -7.320 -5.756 0.340 1.00 94.44 140 PHE A C 1
ATOM 1144 O O . PHE A 1 140 ? -8.330 -5.614 1.038 1.00 94.44 140 PHE A O 1
ATOM 1151 N N . ALA A 1 141 ? -6.986 -6.942 -0.177 1.00 94.00 141 ALA A N 1
ATOM 1152 C CA . ALA A 1 141 ? -7.727 -8.166 0.112 1.00 94.00 141 ALA A CA 1
ATOM 1153 C C . ALA A 1 141 ? -7.655 -8.536 1.605 1.00 94.00 141 ALA A C 1
ATOM 1155 O O . ALA A 1 141 ? -8.684 -8.882 2.195 1.00 94.00 141 ALA A O 1
ATOM 1156 N N . ASP A 1 142 ? -6.485 -8.388 2.229 1.00 93.00 142 ASP A N 1
ATOM 1157 C CA . ASP A 1 142 ? -6.289 -8.643 3.658 1.00 93.00 142 ASP A CA 1
ATOM 1158 C C . ASP A 1 142 ? -7.080 -7.662 4.530 1.00 93.00 142 ASP A C 1
ATOM 1160 O O . ASP A 1 142 ? -7.792 -8.085 5.445 1.00 93.00 142 ASP A O 1
ATOM 1164 N N . VAL A 1 143 ? -7.046 -6.363 4.216 1.00 93.31 143 VAL A N 1
ATOM 1165 C CA . VAL A 1 143 ? -7.842 -5.342 4.921 1.00 93.31 143 VAL A CA 1
ATOM 1166 C C . VAL A 1 143 ? -9.339 -5.635 4.798 1.00 93.31 143 VAL A C 1
ATOM 1168 O O . VAL A 1 143 ? -10.074 -5.573 5.786 1.00 93.31 143 VAL A O 1
ATOM 1171 N N . LYS A 1 144 ? -9.808 -6.024 3.607 1.00 91.94 144 LYS A N 1
ATOM 1172 C CA . LYS A 1 144 ? -11.210 -6.405 3.396 1.00 91.94 144 LYS A CA 1
ATOM 1173 C C . LYS A 1 144 ? -11.602 -7.630 4.230 1.00 91.94 144 LYS A C 1
ATOM 1175 O O . LYS A 1 144 ? -12.704 -7.674 4.777 1.00 91.94 144 LYS A O 1
ATOM 1180 N N . ASN A 1 145 ? -10.710 -8.610 4.366 1.00 93.38 145 ASN A N 1
ATOM 1181 C CA . ASN A 1 145 ? -10.925 -9.780 5.219 1.00 93.38 145 ASN A CA 1
ATOM 1182 C C . ASN A 1 145 ? -10.959 -9.407 6.717 1.00 93.38 145 ASN A C 1
ATOM 1184 O O . ASN A 1 145 ? -11.812 -9.876 7.479 1.00 93.38 145 ASN A O 1
ATOM 1188 N N . GLN A 1 146 ? -10.087 -8.491 7.146 1.00 93.44 146 GLN A N 1
ATOM 1189 C CA . GLN A 1 146 ? -10.115 -7.945 8.504 1.00 93.44 146 GLN A CA 1
ATOM 1190 C C . GLN A 1 146 ? -11.431 -7.211 8.793 1.00 93.44 146 GLN A C 1
ATOM 1192 O O . GLN A 1 146 ? -11.982 -7.375 9.880 1.00 93.44 146 GLN A O 1
ATOM 1197 N N . GLU A 1 147 ? -11.998 -6.472 7.833 1.00 92.88 147 GLU A N 1
ATOM 1198 C CA . GLU A 1 147 ? -13.299 -5.810 8.007 1.00 92.88 147 GLU A CA 1
ATOM 1199 C C . GLU A 1 147 ? -14.432 -6.817 8.280 1.00 92.88 147 GLU A C 1
ATOM 1201 O O . GLU A 1 147 ? -15.288 -6.577 9.137 1.00 92.88 147 GLU A O 1
ATOM 1206 N N . VAL A 1 148 ? -14.417 -7.974 7.605 1.00 93.56 148 VAL A N 1
ATOM 1207 C CA . VAL A 1 148 ? -15.363 -9.076 7.864 1.00 93.56 148 VAL A CA 1
ATOM 1208 C C . VAL A 1 148 ? -15.178 -9.625 9.279 1.00 93.56 148 VAL A C 1
ATOM 1210 O O . VAL A 1 148 ? -16.156 -9.785 10.012 1.00 93.56 148 VAL A O 1
ATOM 1213 N N . THR A 1 149 ? -13.930 -9.840 9.697 1.00 92.44 149 THR A N 1
ATOM 1214 C CA . THR A 1 149 ? -13.604 -10.321 11.048 1.00 92.44 149 THR A CA 1
ATOM 1215 C C . THR A 1 149 ? -14.061 -9.330 12.122 1.00 92.44 149 THR A C 1
ATOM 1217 O O . THR A 1 149 ? -14.686 -9.720 13.107 1.00 92.44 149 THR A O 1
ATOM 1220 N N . ILE A 1 150 ? -13.828 -8.031 11.916 1.00 95.06 150 ILE A N 1
ATOM 1221 C CA . ILE A 1 150 ? -14.271 -6.968 12.827 1.00 95.06 150 ILE A CA 1
ATOM 1222 C C . ILE A 1 150 ? -15.799 -6.933 12.921 1.00 95.06 150 ILE A C 1
ATOM 1224 O O . ILE A 1 150 ? -16.330 -6.789 14.022 1.00 95.06 150 ILE A O 1
ATOM 1228 N N . LYS A 1 151 ? -16.523 -7.076 11.802 1.00 95.81 151 LYS A N 1
ATOM 1229 C CA . LYS A 1 151 ? -17.995 -7.148 11.811 1.00 95.81 151 LYS A CA 1
ATOM 1230 C C . LYS A 1 151 ? -18.493 -8.343 12.625 1.00 95.81 151 LYS A C 1
ATOM 1232 O O . LYS A 1 151 ? -19.360 -8.155 13.472 1.00 95.81 151 LYS A O 1
ATOM 1237 N N . ALA A 1 152 ? -17.905 -9.524 12.435 1.00 94.81 152 ALA A N 1
ATOM 1238 C CA . ALA A 1 152 ? -18.261 -10.721 13.197 1.00 94.81 152 ALA A CA 1
ATOM 1239 C C . ALA A 1 152 ? -17.983 -10.562 14.705 1.00 94.81 152 ALA A C 1
ATOM 1241 O O . ALA A 1 152 ? -18.824 -10.907 15.532 1.00 94.81 152 ALA A O 1
ATOM 1242 N N . LEU A 1 153 ? -16.832 -9.988 15.076 1.00 95.81 153 LEU A N 1
ATOM 1243 C CA . LEU A 1 153 ? -16.492 -9.728 16.479 1.00 95.81 153 LEU A CA 1
ATOM 1244 C C . LEU A 1 153 ? -17.424 -8.693 17.122 1.00 95.81 153 LEU A C 1
ATOM 1246 O O . LEU A 1 153 ? -17.839 -8.883 18.263 1.00 95.81 153 LEU A O 1
ATOM 1250 N N . LYS A 1 154 ? -17.785 -7.624 16.402 1.00 96.31 154 LYS A N 1
ATOM 1251 C CA . LYS A 1 154 ? -18.749 -6.623 16.886 1.00 96.31 154 LYS A CA 1
ATOM 1252 C C . LYS A 1 154 ? -20.129 -7.226 17.129 1.00 96.31 154 LYS A C 1
ATOM 1254 O O . LYS A 1 154 ? -20.758 -6.882 18.124 1.00 96.31 154 LYS A O 1
ATOM 1259 N N . GLU A 1 155 ? -20.583 -8.119 16.254 1.00 96.56 155 GLU A N 1
ATOM 1260 C CA . GLU A 1 155 ? -21.872 -8.788 16.436 1.00 96.56 155 GLU A CA 1
ATOM 1261 C C . GLU A 1 155 ? -21.850 -9.716 17.652 1.00 96.56 155 GLU A C 1
ATOM 1263 O O . GLU A 1 155 ? -22.732 -9.639 18.502 1.00 96.56 155 GLU A O 1
ATOM 1268 N N . LYS A 1 156 ? -20.765 -10.476 17.833 1.00 96.94 156 LYS A N 1
ATOM 1269 C CA . LYS A 1 156 ? -20.581 -11.321 19.018 1.00 96.94 156 LYS A CA 1
ATOM 1270 C C . LYS A 1 156 ? -20.556 -10.518 20.326 1.00 96.94 156 LYS A C 1
ATOM 1272 O O . LYS A 1 156 ? -21.082 -10.972 21.337 1.00 96.94 156 LYS A O 1
ATOM 1277 N N . ILE A 1 157 ? -19.957 -9.323 20.323 1.00 96.88 157 ILE A N 1
ATOM 1278 C CA . ILE A 1 157 ? -19.992 -8.415 21.483 1.00 96.88 157 ILE A CA 1
ATOM 1279 C C . ILE A 1 157 ? -21.431 -7.981 21.781 1.00 96.88 157 ILE A C 1
ATOM 1281 O O . ILE A 1 157 ? -21.847 -8.076 22.931 1.00 96.88 157 ILE A O 1
ATOM 1285 N N . ARG A 1 158 ? -22.210 -7.584 20.765 1.00 97.38 158 ARG A N 1
ATOM 1286 C CA . ARG A 1 158 ? -23.627 -7.225 20.957 1.00 97.38 158 ARG A CA 1
ATOM 1287 C C . ARG A 1 158 ? -24.451 -8.378 21.514 1.00 97.38 158 ARG A C 1
ATOM 1289 O O . ARG A 1 158 ? -25.268 -8.158 22.402 1.00 97.38 158 ARG A O 1
ATOM 1296 N N . GLU A 1 159 ? -24.238 -9.594 21.016 1.00 96.81 159 GLU A N 1
ATOM 1297 C CA . GLU A 1 159 ? -24.912 -10.792 21.525 1.00 96.81 159 GLU A CA 1
ATOM 1298 C C . GLU A 1 159 ? -24.589 -11.027 23.008 1.00 96.81 159 GLU A C 1
ATOM 1300 O O . GLU A 1 159 ? -25.498 -11.271 23.804 1.00 96.81 159 GLU A O 1
ATOM 1305 N N . TYR A 1 160 ? -23.318 -10.894 23.408 1.00 96.94 160 TYR A N 1
ATOM 1306 C CA . TYR A 1 160 ? -22.925 -11.012 24.815 1.00 96.94 160 TYR A CA 1
ATOM 1307 C C . TYR A 1 160 ? -23.507 -9.900 25.690 1.00 96.94 160 TYR A C 1
ATOM 1309 O O . TYR A 1 160 ? -24.006 -10.189 26.776 1.00 96.94 160 TYR A O 1
ATOM 1317 N N . GLU A 1 161 ? -23.475 -8.648 25.232 1.00 96.50 161 GLU A N 1
ATOM 1318 C CA . GLU A 1 161 ? -24.064 -7.512 25.949 1.00 96.50 161 GLU A CA 1
ATOM 1319 C C . GLU A 1 161 ? -25.572 -7.702 26.146 1.00 96.50 161 GLU A C 1
ATOM 1321 O O . GLU A 1 161 ? -26.081 -7.514 27.253 1.00 96.50 161 GLU A O 1
ATOM 1326 N N . GLN A 1 162 ? -26.284 -8.143 25.105 1.00 97.44 162 GLN A N 1
ATOM 1327 C CA . GLN A 1 162 ? -27.714 -8.425 25.185 1.00 97.44 162 GLN A CA 1
ATOM 1328 C C . GLN A 1 162 ? -28.005 -9.601 26.125 1.00 97.44 162 GLN A C 1
ATOM 1330 O O . GLN A 1 162 ? -28.925 -9.520 26.936 1.00 97.44 162 GLN A O 1
ATOM 1335 N N . SER A 1 163 ? -27.209 -10.673 26.064 1.00 97.50 163 SER A N 1
ATOM 1336 C CA . SER A 1 163 ? -27.353 -11.820 26.965 1.00 97.50 163 SER A CA 1
ATOM 1337 C C . SER A 1 163 ? -27.124 -11.433 28.427 1.00 97.50 163 SER A C 1
ATOM 1339 O O . SER A 1 163 ? -27.878 -11.873 29.291 1.00 97.50 163 SER A O 1
ATOM 1341 N N . LEU A 1 164 ? -26.105 -10.619 28.719 1.00 96.19 164 LEU A N 1
ATOM 1342 C CA . LEU A 1 164 ? -25.824 -10.132 30.073 1.00 96.19 164 LEU A CA 1
ATOM 1343 C C . LEU A 1 164 ? -26.935 -9.218 30.583 1.00 96.19 164 LEU A C 1
ATOM 1345 O O . LEU A 1 164 ? -27.335 -9.330 31.739 1.00 96.19 164 LEU A O 1
ATOM 1349 N N . LYS A 1 165 ? -27.453 -8.337 29.721 1.00 97.19 165 LYS A N 1
ATOM 1350 C CA . LYS A 1 165 ? -28.586 -7.476 30.060 1.00 97.19 165 LYS A CA 1
ATOM 1351 C C . LYS A 1 165 ? -29.817 -8.304 30.424 1.00 97.19 165 LYS A C 1
ATOM 1353 O O . LYS A 1 165 ? -30.406 -8.052 31.468 1.00 97.19 165 LYS A O 1
ATOM 1358 N N . ASN A 1 166 ? -30.155 -9.304 29.609 1.00 96.69 166 ASN A N 1
ATOM 1359 C CA . ASN A 1 166 ? -31.284 -10.194 29.878 1.00 96.69 166 ASN A CA 1
ATOM 1360 C C . ASN A 1 166 ? -31.087 -10.952 31.202 1.00 96.69 166 ASN A C 1
ATOM 1362 O O . ASN A 1 166 ? -31.978 -10.943 32.037 1.00 96.69 166 ASN A O 1
ATOM 1366 N N . GLN A 1 167 ? -29.898 -11.516 31.451 1.00 96.81 167 GLN A N 1
ATOM 1367 C CA . GLN A 1 167 ? -29.603 -12.198 32.721 1.00 96.81 167 GLN A CA 1
ATOM 1368 C C . GLN A 1 167 ? -29.713 -11.272 33.938 1.00 96.81 167 GLN A C 1
ATOM 1370 O O . GLN A 1 167 ? -30.198 -11.686 34.989 1.00 96.81 167 GLN A O 1
ATOM 1375 N N . ALA A 1 168 ? -29.253 -10.024 33.818 1.00 96.00 168 ALA A N 1
ATOM 1376 C CA . ALA A 1 168 ? -29.374 -9.042 34.888 1.00 96.00 168 ALA A CA 1
ATOM 1377 C C . ALA A 1 168 ? -30.840 -8.662 35.148 1.00 96.00 168 ALA A C 1
ATOM 1379 O O . ALA A 1 168 ? -31.231 -8.501 36.303 1.00 96.00 168 ALA A O 1
ATOM 1380 N N . GLU A 1 169 ? -31.645 -8.539 34.090 1.00 96.69 169 GLU A N 1
ATOM 1381 C CA . GLU A 1 169 ? -33.078 -8.259 34.180 1.00 96.69 169 GLU A CA 1
ATOM 1382 C C . GLU A 1 169 ? -33.843 -9.434 34.805 1.00 96.69 169 GLU A C 1
ATOM 1384 O O . GLU A 1 169 ? -34.605 -9.220 35.747 1.00 96.69 169 GLU A O 1
ATOM 1389 N N . ASP A 1 170 ? -33.559 -10.667 34.381 1.00 96.81 170 ASP A N 1
ATOM 1390 C CA . ASP A 1 170 ? -34.139 -11.890 34.948 1.00 96.81 170 ASP A CA 1
ATOM 1391 C C . ASP A 1 170 ? -33.809 -12.021 36.445 1.00 96.81 170 ASP A C 1
ATOM 1393 O O . ASP A 1 170 ? -34.698 -12.244 37.268 1.00 96.81 170 ASP A O 1
ATOM 1397 N N . LEU A 1 171 ? -32.544 -11.807 36.829 1.00 97.19 171 LEU A N 1
ATOM 1398 C CA . LEU A 1 171 ? -32.115 -11.858 38.231 1.00 97.19 171 LEU A CA 1
ATOM 1399 C C . LEU A 1 171 ? -32.777 -10.757 39.075 1.00 97.19 171 LEU A C 1
ATOM 1401 O O . LEU A 1 171 ? -33.142 -10.986 40.232 1.00 97.19 171 LEU A O 1
ATOM 1405 N N . ALA A 1 172 ? -32.931 -9.554 38.514 1.00 96.75 172 ALA A N 1
ATOM 1406 C CA . ALA A 1 172 ? -33.610 -8.452 39.185 1.00 96.75 172 ALA A CA 1
ATOM 1407 C C . ALA A 1 172 ? -35.099 -8.761 39.400 1.00 96.75 172 ALA A C 1
ATOM 1409 O O . ALA A 1 172 ? -35.604 -8.554 40.505 1.00 96.75 172 ALA A O 1
ATOM 1410 N N . GLN A 1 173 ? -35.779 -9.309 38.388 1.00 97.12 173 GLN A N 1
ATOM 1411 C CA . GLN A 1 173 ? -37.173 -9.745 38.497 1.00 97.12 173 GLN A CA 1
ATOM 1412 C C . GLN A 1 173 ? -37.333 -10.866 39.529 1.00 97.12 173 GLN A C 1
ATOM 1414 O O . GLN A 1 173 ? -38.232 -10.798 40.368 1.00 97.12 173 GLN A O 1
ATOM 1419 N N . GLU A 1 174 ? -36.435 -11.855 39.537 1.00 96.38 174 GLU A N 1
ATOM 1420 C CA . GLU A 1 174 ? -36.448 -12.934 40.527 1.00 96.38 174 GLU A CA 1
ATOM 1421 C C . GLU A 1 174 ? -36.285 -12.386 41.952 1.00 96.38 174 GLU A C 1
ATOM 1423 O O . GLU A 1 174 ? -37.052 -12.738 42.852 1.00 96.38 174 GLU A O 1
ATOM 1428 N N . LYS A 1 175 ? -35.332 -11.470 42.168 1.00 96.12 175 LYS A N 1
ATOM 1429 C CA . LYS A 1 175 ? -35.130 -10.829 43.475 1.00 96.12 175 LYS A CA 1
ATOM 1430 C C . LYS A 1 175 ? -36.312 -9.970 43.901 1.00 96.12 175 LYS A C 1
ATOM 1432 O O . LYS A 1 175 ? -36.663 -9.973 45.080 1.00 96.12 175 LYS A O 1
ATOM 1437 N N . GLN A 1 176 ? -36.931 -9.259 42.965 1.00 96.00 176 GLN A N 1
ATOM 1438 C CA . GLN A 1 176 ? -38.126 -8.470 43.234 1.00 96.00 176 GLN A CA 1
ATOM 1439 C C . GLN A 1 176 ? -39.298 -9.368 43.648 1.00 96.00 176 GLN A C 1
ATOM 1441 O O . GLN A 1 176 ? -39.995 -9.050 44.611 1.00 96.00 176 GLN A O 1
ATOM 1446 N N . LEU A 1 177 ? -39.477 -10.512 42.980 1.00 97.25 177 LEU A N 1
ATOM 1447 C CA . LEU A 1 177 ? -40.503 -11.493 43.329 1.00 97.25 177 LEU A CA 1
ATOM 1448 C C . LEU A 1 177 ? -40.241 -12.127 44.704 1.00 97.25 177 LEU A C 1
ATOM 1450 O O . LEU A 1 177 ? -41.165 -12.240 45.506 1.00 97.25 177 LEU A O 1
ATOM 1454 N N . GLN A 1 178 ? -38.987 -12.486 45.005 1.00 96.75 178 GLN A N 1
ATOM 1455 C CA . GLN A 1 178 ? -38.590 -12.997 46.324 1.00 96.75 178 GLN A CA 1
ATOM 1456 C C . GLN A 1 178 ? -38.908 -11.991 47.434 1.00 96.75 178 GLN A C 1
ATOM 1458 O O . GLN A 1 178 ? -39.604 -12.337 48.383 1.00 96.75 178 GLN A O 1
ATOM 1463 N N . LEU A 1 179 ? -38.473 -10.734 47.286 1.00 96.44 179 LEU A N 1
ATOM 1464 C CA . LEU A 1 179 ? -38.766 -9.686 48.266 1.00 96.44 179 LEU A CA 1
ATOM 1465 C C . LEU A 1 179 ? -40.269 -9.486 48.439 1.00 96.44 179 LEU A C 1
ATOM 1467 O O . LEU A 1 179 ? -40.739 -9.363 49.566 1.00 96.44 179 LEU A O 1
ATOM 1471 N N . HIS A 1 180 ? -41.031 -9.468 47.344 1.00 96.12 180 HIS A N 1
ATOM 1472 C CA . HIS A 1 180 ? -42.478 -9.324 47.428 1.00 96.12 180 HIS A CA 1
ATOM 1473 C C . HIS A 1 180 ? -43.117 -10.457 48.243 1.00 96.12 180 HIS A C 1
ATOM 1475 O O . HIS A 1 180 ? -43.938 -10.173 49.118 1.00 96.12 180 HIS A O 1
ATOM 1481 N N . ASN A 1 181 ? -42.712 -11.707 48.003 1.00 96.50 181 ASN A N 1
ATOM 1482 C CA . ASN A 1 181 ? -43.196 -12.864 48.753 1.00 96.50 181 ASN A CA 1
ATOM 1483 C C . ASN A 1 181 ? -42.806 -12.789 50.236 1.00 96.50 181 ASN A C 1
ATOM 1485 O O . ASN A 1 181 ? -43.659 -13.007 51.094 1.00 96.50 181 ASN A O 1
ATOM 1489 N N . ASP A 1 182 ? -41.561 -12.416 50.545 1.00 96.44 182 ASP A N 1
ATOM 1490 C CA . ASP A 1 182 ? -41.082 -12.263 51.923 1.00 96.44 182 ASP A CA 1
ATOM 1491 C C . ASP A 1 182 ? -41.871 -11.181 52.676 1.00 96.44 182 ASP A C 1
ATOM 1493 O O . ASP A 1 182 ? -42.262 -11.373 53.831 1.00 96.44 182 ASP A O 1
ATOM 1497 N N . TYR A 1 183 ? -42.136 -10.042 52.025 1.00 94.44 183 TYR A N 1
ATOM 1498 C CA . TYR A 1 183 ? -42.962 -8.977 52.595 1.00 94.44 183 TYR A CA 1
ATOM 1499 C C . TYR A 1 183 ? -44.402 -9.438 52.813 1.00 94.44 183 TYR A C 1
ATOM 1501 O O . TYR A 1 183 ? -44.930 -9.209 53.899 1.00 94.44 183 TYR A O 1
ATOM 1509 N N . ALA A 1 184 ? -45.006 -10.128 51.842 1.00 96.75 184 ALA A N 1
ATOM 1510 C CA . ALA A 1 184 ? -46.363 -10.655 51.966 1.00 96.75 184 ALA A CA 1
ATOM 1511 C C . ALA A 1 184 ? -46.475 -11.691 53.100 1.00 96.75 184 ALA A C 1
ATOM 1513 O O . ALA A 1 184 ? -47.431 -11.671 53.873 1.00 96.75 184 ALA A O 1
ATOM 1514 N N . GLU A 1 185 ? -45.484 -12.573 53.262 1.00 96.06 185 GLU A N 1
ATOM 1515 C CA . GLU A 1 185 ? -45.467 -13.543 54.361 1.00 96.06 185 GLU A CA 1
ATOM 1516 C C . GLU A 1 185 ? -45.283 -12.854 55.721 1.00 96.06 185 GLU A C 1
ATOM 1518 O O . GLU A 1 185 ? -45.925 -13.225 56.707 1.00 96.06 185 GLU A O 1
ATOM 1523 N N . LYS A 1 186 ? -44.425 -11.830 55.790 1.00 95.94 186 LYS A N 1
ATOM 1524 C CA . LYS A 1 186 ? -44.204 -11.052 57.013 1.00 95.94 186 LYS A CA 1
ATOM 1525 C C . LYS A 1 186 ? -45.441 -10.245 57.400 1.00 95.94 186 LYS A C 1
ATOM 1527 O O . LYS A 1 186 ? -45.783 -10.212 58.578 1.00 95.94 186 LYS A O 1
ATOM 1532 N N . GLU A 1 187 ? -46.119 -9.649 56.424 1.00 94.81 187 GLU A N 1
ATOM 1533 C CA . GLU A 1 187 ? -47.403 -8.971 56.602 1.00 94.81 187 GLU A CA 1
ATOM 1534 C C . GLU A 1 187 ? -48.463 -9.948 57.114 1.00 94.81 187 GLU A C 1
ATOM 1536 O O . GLU A 1 187 ? -49.095 -9.674 58.131 1.00 94.81 187 GLU A O 1
ATOM 1541 N N . ARG A 1 188 ? -48.571 -11.143 56.517 1.00 96.50 188 ARG A N 1
ATOM 1542 C CA . ARG A 1 188 ? -49.495 -12.185 56.986 1.00 96.50 188 ARG A CA 1
ATOM 1543 C C . ARG A 1 188 ? -49.221 -12.595 58.435 1.00 96.50 188 ARG A C 1
ATOM 1545 O O . ARG A 1 188 ? -50.148 -12.662 59.231 1.00 96.50 188 ARG A O 1
ATOM 1552 N N . LYS A 1 189 ? -47.954 -12.823 58.805 1.00 95.94 189 LYS A N 1
ATOM 1553 C CA . LYS A 1 189 ? -47.560 -13.166 60.188 1.00 95.94 189 LYS A CA 1
ATOM 1554 C C . LYS A 1 189 ? -47.859 -12.041 61.176 1.00 95.94 189 LYS A C 1
ATOM 1556 O O . LYS A 1 189 ? -48.270 -12.310 62.303 1.00 95.94 189 LYS A O 1
ATOM 1561 N N . LEU A 1 190 ? -47.625 -10.790 60.778 1.00 95.50 190 LEU A N 1
ATOM 1562 C CA . LEU A 1 190 ? -47.955 -9.629 61.603 1.00 95.50 190 LEU A CA 1
ATOM 1563 C C . LEU A 1 190 ? -49.466 -9.510 61.795 1.00 95.50 190 LEU A C 1
ATOM 1565 O O . LEU A 1 190 ? -49.893 -9.310 62.927 1.00 95.50 190 LEU A O 1
ATOM 1569 N N . GLN A 1 191 ? -50.252 -9.713 60.736 1.00 96.31 191 GLN A N 1
ATOM 1570 C CA . GLN A 1 191 ? -51.709 -9.723 60.811 1.00 96.31 191 GLN A CA 1
ATOM 1571 C C . GLN A 1 191 ? -52.214 -10.845 61.729 1.00 96.31 191 GLN A C 1
ATOM 1573 O O . GLN A 1 191 ? -52.952 -10.573 62.666 1.00 96.31 191 GLN A O 1
ATOM 1578 N N . GLU A 1 192 ? -51.736 -12.081 61.550 1.00 95.62 192 GLU A N 1
ATOM 1579 C CA . GLU A 1 192 ? -52.079 -13.220 62.418 1.00 95.62 192 GLU A CA 1
ATOM 1580 C C . GLU A 1 192 ? -51.732 -12.941 63.897 1.00 95.62 192 GLU A C 1
ATOM 1582 O O . GLU A 1 192 ? -52.510 -13.251 64.802 1.00 95.62 192 GLU A O 1
ATOM 1587 N N . SER A 1 193 ? -50.571 -12.329 64.166 1.00 95.06 193 SER A N 1
ATOM 1588 C CA . SER A 1 193 ? -50.174 -11.941 65.525 1.00 95.06 193 SER A CA 1
ATOM 1589 C C . SER A 1 193 ? -51.032 -10.807 66.083 1.00 95.06 193 SER A C 1
ATOM 1591 O O . SER A 1 193 ? -51.308 -10.804 67.283 1.00 95.06 193 SER A O 1
ATOM 1593 N N . GLN A 1 194 ? -51.407 -9.833 65.255 1.00 95.12 194 GLN A N 1
ATOM 1594 C CA . GLN A 1 194 ? -52.278 -8.730 65.644 1.00 95.12 194 GLN A CA 1
ATOM 1595 C C . GLN A 1 194 ? -53.669 -9.253 66.002 1.00 95.12 194 GLN A C 1
ATOM 1597 O O . GLN A 1 194 ? -54.174 -8.911 67.068 1.00 95.12 194 GLN A O 1
ATOM 1602 N N . ASP A 1 195 ? -54.239 -10.130 65.179 1.00 95.12 195 ASP A N 1
ATOM 1603 C CA . ASP A 1 195 ? -55.547 -10.746 65.413 1.00 95.12 195 ASP A CA 1
ATOM 1604 C C . ASP A 1 195 ? -55.535 -11.592 66.699 1.00 95.12 195 ASP A C 1
ATOM 1606 O O . ASP A 1 195 ? -56.423 -11.474 67.543 1.00 95.12 195 ASP A O 1
ATOM 1610 N N . SER A 1 196 ? -54.477 -12.384 66.912 1.00 95.62 196 SER A N 1
ATOM 1611 C CA . SER A 1 196 ? -54.280 -13.163 68.145 1.00 95.62 196 SER A CA 1
ATOM 1612 C C . SER A 1 196 ? -54.169 -12.273 69.389 1.00 95.62 196 SER A C 1
ATOM 1614 O O . SER A 1 196 ? -54.798 -12.542 70.415 1.00 95.62 196 SER A O 1
ATOM 1616 N N . MET A 1 197 ? -53.399 -11.183 69.313 1.00 93.50 197 MET A N 1
ATOM 1617 C CA . MET A 1 197 ? -53.288 -10.220 70.411 1.00 93.50 197 MET A CA 1
ATOM 1618 C C . MET A 1 197 ? -54.607 -9.489 70.667 1.00 93.50 197 MET A C 1
ATOM 1620 O O . MET A 1 197 ? -54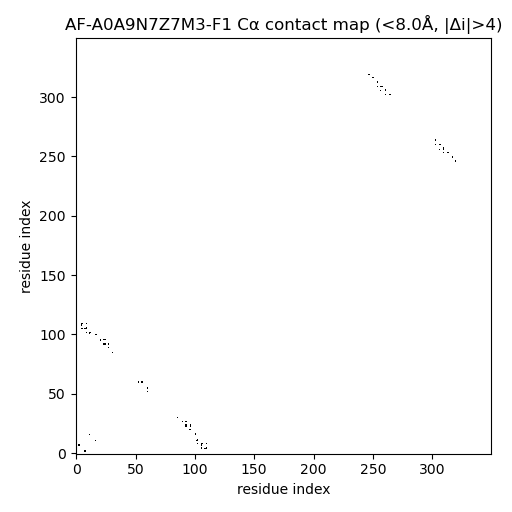.961 -9.323 71.831 1.00 93.50 197 MET A O 1
ATOM 1624 N N . SER A 1 198 ? -55.347 -9.110 69.619 1.00 95.62 198 SER A N 1
ATOM 1625 C CA . SER A 1 198 ? -56.684 -8.513 69.736 1.00 95.62 198 SER A CA 1
ATOM 1626 C C . SER A 1 198 ? -57.630 -9.454 70.476 1.00 95.62 198 SER A C 1
ATOM 1628 O O . SER A 1 198 ? -58.204 -9.069 71.488 1.00 95.62 198 SER A O 1
ATOM 1630 N N . SER A 1 199 ? -57.692 -10.725 70.067 1.00 95.31 199 SER A N 1
ATOM 1631 C CA . SER A 1 199 ? -58.513 -11.739 70.736 1.00 95.31 199 SER A CA 1
ATOM 1632 C C . SER A 1 199 ? -58.124 -11.930 72.208 1.00 95.31 199 SER A C 1
ATOM 1634 O O . SER A 1 199 ? -58.996 -12.041 73.066 1.00 95.31 199 SER A O 1
ATOM 1636 N N . ARG A 1 200 ? -56.825 -11.913 72.543 1.00 94.50 200 ARG A N 1
ATOM 1637 C CA . ARG A 1 200 ? -56.367 -11.987 73.944 1.00 94.50 200 ARG A CA 1
ATOM 1638 C C . ARG A 1 200 ? -56.749 -10.759 74.762 1.00 94.50 200 ARG A C 1
ATOM 1640 O O . ARG A 1 200 ? -57.019 -10.904 75.954 1.00 94.50 200 ARG A O 1
ATOM 1647 N N . VAL A 1 201 ? -56.713 -9.572 74.159 1.00 94.88 201 VAL A N 1
ATOM 1648 C CA . VAL A 1 201 ? -57.153 -8.330 74.805 1.00 94.88 201 VAL A CA 1
ATOM 1649 C C . VAL A 1 201 ? -58.655 -8.392 75.056 1.00 94.88 201 VAL A C 1
ATOM 1651 O O . VAL A 1 201 ? -59.057 -8.210 76.197 1.00 94.88 201 VAL A O 1
ATOM 1654 N N . GLU A 1 202 ? -59.454 -8.768 74.058 1.00 94.81 202 GLU A N 1
ATOM 1655 C CA . GLU A 1 202 ? -60.905 -8.952 74.198 1.00 94.81 202 GLU A CA 1
ATOM 1656 C C . GLU A 1 202 ? -61.251 -9.965 75.302 1.00 94.81 202 GLU A C 1
ATOM 1658 O O . GLU A 1 202 ? -62.092 -9.703 76.163 1.00 94.81 202 GLU A O 1
ATOM 1663 N N . GLU A 1 203 ? -60.560 -11.110 75.353 1.00 94.12 203 GLU A N 1
ATOM 1664 C CA . GLU A 1 203 ? -60.737 -12.089 76.431 1.00 94.12 203 GLU A CA 1
ATOM 1665 C C . GLU A 1 203 ? -60.366 -11.529 77.812 1.00 94.12 203 GLU A C 1
ATOM 1667 O O . GLU A 1 203 ? -61.027 -11.834 78.810 1.00 94.12 203 GLU A O 1
ATOM 1672 N N . ALA A 1 204 ? -59.279 -10.758 77.901 1.00 92.38 204 ALA A N 1
ATOM 1673 C CA . ALA A 1 204 ? -58.832 -10.151 79.149 1.00 92.38 204 ALA A CA 1
ATOM 1674 C C . ALA A 1 204 ? -59.800 -9.058 79.620 1.00 92.38 204 ALA A C 1
ATOM 1676 O O . ALA A 1 204 ? -60.119 -9.017 80.808 1.00 92.38 204 ALA A O 1
ATOM 1677 N N . GLU A 1 205 ? -60.309 -8.231 78.707 1.00 92.69 205 GLU A N 1
ATOM 1678 C CA . GLU A 1 205 ? -61.346 -7.231 78.969 1.00 92.69 205 GLU A CA 1
ATOM 1679 C C . GLU A 1 205 ? -62.634 -7.898 79.457 1.00 92.69 205 GLU A C 1
ATOM 1681 O O . GLU A 1 205 ? -63.162 -7.516 80.501 1.00 92.69 205 GLU A O 1
ATOM 1686 N N . HIS A 1 206 ? -63.084 -8.972 78.799 1.00 94.19 206 HIS A N 1
ATOM 1687 C CA . HIS A 1 206 ? -64.258 -9.729 79.236 1.00 94.19 206 HIS A CA 1
ATOM 1688 C C . HIS A 1 206 ? -64.067 -10.341 80.635 1.00 94.19 206 HIS A C 1
ATOM 1690 O O . HIS A 1 206 ? -64.975 -10.305 81.472 1.00 94.19 206 HIS A O 1
ATOM 1696 N N . LYS A 1 207 ? -62.884 -10.901 80.929 1.00 93.69 207 LYS A N 1
ATOM 1697 C CA . LYS A 1 207 ? -62.548 -11.417 82.271 1.00 93.69 207 LYS A CA 1
ATOM 1698 C C . LYS A 1 207 ? -62.510 -10.304 83.312 1.00 93.69 207 LYS A C 1
ATOM 1700 O O . LYS A 1 207 ? -63.042 -10.497 84.401 1.00 93.69 207 LYS A O 1
ATOM 1705 N N . ALA A 1 208 ? -61.908 -9.160 82.991 1.00 92.50 208 ALA A N 1
ATOM 1706 C CA . ALA A 1 20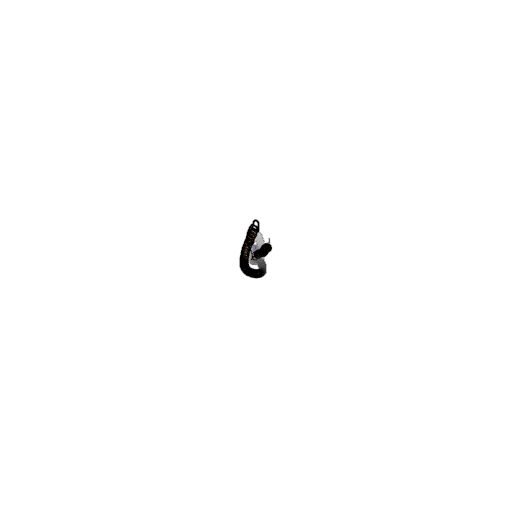8 ? -61.855 -8.005 83.879 1.00 92.50 208 ALA A CA 1
ATOM 1707 C C . ALA A 1 208 ? -63.264 -7.492 84.195 1.00 92.50 208 ALA A C 1
ATOM 1709 O O . ALA A 1 208 ? -63.586 -7.288 85.361 1.00 92.50 208 ALA A O 1
ATOM 1710 N N . GLN A 1 209 ? -64.129 -7.387 83.184 1.00 94.31 209 GLN A N 1
ATOM 1711 C CA . GLN A 1 209 ? -65.523 -6.997 83.360 1.00 94.31 209 GLN A CA 1
ATOM 1712 C C . GLN A 1 209 ? -66.298 -8.019 84.203 1.00 94.31 209 GLN A C 1
ATOM 1714 O O . GLN A 1 209 ? -67.002 -7.640 85.133 1.00 94.31 209 GLN A O 1
ATOM 1719 N N . SER A 1 210 ? -66.098 -9.318 83.956 1.00 93.69 210 SER A N 1
ATOM 1720 C CA . SER A 1 210 ? -66.707 -10.389 84.759 1.00 93.69 210 SER A CA 1
ATOM 1721 C C . SER A 1 210 ? -66.264 -10.333 86.228 1.00 93.69 210 SER A C 1
ATOM 1723 O O . SER A 1 210 ? -67.089 -10.463 87.130 1.00 93.69 210 SER A O 1
ATOM 1725 N N . LEU A 1 211 ? -64.966 -10.119 86.481 1.00 92.31 211 LEU A N 1
ATOM 1726 C CA . LEU A 1 211 ? -64.418 -9.953 87.830 1.00 92.31 211 LEU A CA 1
ATOM 1727 C C . LEU A 1 211 ? -64.941 -8.685 88.504 1.00 92.31 211 LEU A C 1
ATOM 1729 O O . LEU A 1 211 ? -65.239 -8.722 89.693 1.00 92.31 211 LEU A O 1
ATOM 1733 N N . GLN A 1 212 ? -65.081 -7.586 87.761 1.00 92.38 212 GLN A N 1
ATOM 1734 C CA . GLN A 1 212 ? -65.667 -6.352 88.271 1.00 92.38 212 GLN A CA 1
ATOM 1735 C C . GLN A 1 212 ? -67.123 -6.573 88.701 1.00 92.38 212 GLN A C 1
ATOM 1737 O O . GLN A 1 212 ? -67.475 -6.238 89.827 1.00 92.38 212 GLN A O 1
ATOM 1742 N N . THR A 1 213 ? -67.948 -7.214 87.869 1.00 93.62 213 THR A N 1
ATOM 1743 C CA . THR A 1 213 ? -69.335 -7.550 88.229 1.00 93.62 213 THR A CA 1
ATOM 1744 C C . THR A 1 213 ? -69.405 -8.493 89.435 1.00 93.62 213 THR A C 1
ATOM 1746 O O . THR A 1 213 ? -70.242 -8.310 90.320 1.00 93.62 213 THR A O 1
ATOM 1749 N N . ALA A 1 214 ? -68.513 -9.485 89.522 1.00 91.81 214 ALA A N 1
ATOM 1750 C CA . ALA A 1 214 ? -68.432 -10.369 90.686 1.00 91.81 214 ALA A CA 1
ATOM 1751 C C . ALA A 1 214 ? -68.011 -9.612 91.960 1.00 91.81 214 ALA A C 1
ATOM 1753 O O . ALA A 1 214 ? -68.553 -9.861 93.037 1.00 91.81 214 ALA A O 1
ATOM 1754 N N . LEU A 1 215 ? -67.080 -8.660 91.851 1.00 92.31 215 LEU A N 1
ATOM 1755 C CA . LEU A 1 215 ? -66.675 -7.798 92.960 1.00 92.31 215 LEU A CA 1
ATOM 1756 C C . LEU A 1 215 ? -67.837 -6.914 93.431 1.00 92.31 215 LEU A C 1
ATOM 1758 O O . LEU A 1 215 ? -68.102 -6.861 94.625 1.00 92.31 215 LEU A O 1
ATOM 1762 N N . GLU A 1 216 ? -68.557 -6.270 92.512 1.00 92.62 216 GLU A N 1
ATOM 1763 C CA . GLU A 1 216 ? -69.750 -5.470 92.825 1.00 92.62 216 GLU A CA 1
ATOM 1764 C C . GLU A 1 216 ? -70.828 -6.324 93.517 1.00 92.62 216 GLU A C 1
ATOM 1766 O O . GLU A 1 216 ? -71.402 -5.906 94.522 1.00 92.62 216 GLU A O 1
ATOM 1771 N N . THR A 1 217 ? -71.038 -7.557 93.044 1.00 92.00 217 THR A N 1
ATOM 1772 C CA . THR A 1 217 ? -71.990 -8.508 93.646 1.00 92.00 217 THR A CA 1
ATOM 1773 C C . THR A 1 217 ? -71.567 -8.905 95.060 1.00 92.00 217 THR A C 1
ATOM 1775 O O . THR A 1 217 ? -72.358 -8.807 95.991 1.00 92.00 217 THR A O 1
ATOM 1778 N N . THR A 1 218 ? -70.307 -9.302 95.256 1.00 88.31 218 THR A N 1
ATOM 1779 C CA . THR A 1 218 ? -69.800 -9.692 96.584 1.00 88.31 218 THR A CA 1
ATOM 1780 C C . THR A 1 218 ? -69.764 -8.521 97.564 1.00 88.31 218 THR A C 1
ATOM 1782 O O . THR A 1 218 ? -70.029 -8.715 98.746 1.00 88.31 218 THR A O 1
ATOM 1785 N N . GLN A 1 219 ? -69.483 -7.297 97.103 1.00 89.06 219 GLN A N 1
ATOM 1786 C CA . GLN A 1 219 ? -69.600 -6.092 97.927 1.00 89.06 219 GLN A CA 1
ATOM 1787 C C . GLN A 1 219 ? -71.048 -5.837 98.356 1.00 89.06 219 GLN A C 1
ATOM 1789 O O . GLN A 1 219 ? -71.273 -5.516 99.523 1.00 89.06 219 GLN A O 1
ATOM 1794 N N . ALA A 1 220 ? -72.018 -6.011 97.452 1.00 90.12 220 ALA A N 1
ATOM 1795 C CA . ALA A 1 220 ? -73.437 -5.894 97.780 1.00 90.12 220 ALA A CA 1
ATOM 1796 C C . ALA A 1 220 ? -73.875 -6.963 98.797 1.00 90.12 220 ALA A C 1
ATOM 1798 O O . ALA A 1 220 ? -74.462 -6.627 99.821 1.00 90.12 220 ALA A O 1
ATOM 1799 N N . GLU A 1 221 ? -73.503 -8.229 98.586 1.00 89.31 221 GLU A N 1
ATOM 1800 C CA . GLU A 1 221 ? -73.777 -9.316 99.537 1.00 89.31 221 GLU A CA 1
ATOM 1801 C C . GLU A 1 221 ? -73.145 -9.060 100.913 1.00 89.31 221 GLU A C 1
ATOM 1803 O O . GLU A 1 221 ? -73.749 -9.342 101.948 1.00 89.31 221 GLU A O 1
ATOM 1808 N N . LEU A 1 222 ? -71.925 -8.517 100.946 1.00 88.31 222 LEU A N 1
ATOM 1809 C CA . LEU A 1 222 ? -71.224 -8.194 102.186 1.00 88.31 222 LEU A CA 1
ATOM 1810 C C . LEU A 1 222 ? -71.880 -7.019 102.917 1.00 88.31 222 LEU A C 1
ATOM 1812 O O . LEU A 1 222 ? -71.951 -7.040 104.145 1.00 88.31 222 LEU A O 1
ATOM 1816 N N . PHE A 1 223 ? -72.389 -6.028 102.181 1.00 90.69 223 PHE A N 1
ATOM 1817 C CA . PHE A 1 223 ? -73.196 -4.948 102.741 1.00 90.69 223 PHE A CA 1
ATOM 1818 C C . PHE A 1 223 ? -74.491 -5.490 103.357 1.00 90.69 223 PHE A C 1
ATOM 1820 O O . PHE A 1 223 ? -74.754 -5.227 104.527 1.00 90.69 223 PHE A O 1
ATOM 1827 N N . ASP A 1 224 ? -75.233 -6.330 102.631 1.00 90.06 224 ASP A N 1
ATOM 1828 C CA . ASP A 1 224 ? -76.459 -6.961 103.134 1.00 90.06 224 ASP A CA 1
ATOM 1829 C C . ASP A 1 224 ? -76.196 -7.810 104.386 1.00 90.06 224 ASP A C 1
ATOM 1831 O O . ASP A 1 224 ? -76.953 -7.768 105.359 1.00 90.06 224 ASP A O 1
ATOM 1835 N N . LEU A 1 225 ? -75.104 -8.582 104.389 1.00 87.50 225 LEU A N 1
ATOM 1836 C CA . LEU A 1 225 ? -74.705 -9.384 105.542 1.00 87.50 225 LEU A CA 1
ATOM 1837 C C . LEU A 1 225 ? -74.311 -8.502 106.730 1.00 87.50 225 LEU A C 1
ATOM 1839 O O . LEU A 1 225 ? -74.648 -8.828 107.866 1.00 87.50 225 LEU A O 1
ATOM 1843 N N . LYS A 1 226 ? -73.622 -7.384 106.479 1.00 88.00 226 LYS A N 1
ATOM 1844 C CA . LYS A 1 226 ? -73.270 -6.406 107.510 1.00 88.00 226 LYS A CA 1
ATOM 1845 C C . LYS A 1 226 ? -74.522 -5.778 108.121 1.00 88.00 226 LYS A C 1
ATOM 1847 O O . LYS A 1 226 ? -74.609 -5.720 109.343 1.00 88.00 226 LYS A O 1
ATOM 1852 N N . THR A 1 227 ? -75.504 -5.398 107.304 1.00 89.56 227 THR A N 1
ATOM 1853 C CA . THR A 1 227 ? -76.803 -4.902 107.780 1.00 89.56 227 THR A CA 1
ATOM 1854 C C . THR A 1 227 ? -77.502 -5.937 108.658 1.00 89.56 227 THR A C 1
ATOM 1856 O O . THR A 1 227 ? -77.866 -5.617 109.785 1.00 89.56 227 THR A O 1
ATOM 1859 N N . LYS A 1 228 ? -77.605 -7.194 108.205 1.00 88.06 228 LYS A N 1
ATOM 1860 C CA . LYS A 1 228 ? -78.209 -8.276 109.004 1.00 88.06 228 LYS A CA 1
ATOM 1861 C C . LYS A 1 228 ? -77.468 -8.536 110.313 1.00 88.06 228 LYS A C 1
ATOM 1863 O O . LYS A 1 228 ? -78.103 -8.753 111.337 1.00 88.06 228 LYS A O 1
ATOM 1868 N N . TYR A 1 229 ? -76.136 -8.522 110.289 1.00 86.75 229 TYR A N 1
ATOM 1869 C CA . TYR A 1 229 ? -75.331 -8.690 111.496 1.00 86.75 229 TYR A CA 1
ATOM 1870 C C . TYR A 1 229 ? -75.580 -7.557 112.498 1.00 86.75 229 TYR A C 1
ATOM 1872 O O . TYR A 1 229 ? -75.722 -7.818 113.688 1.00 86.75 229 TYR A O 1
ATOM 1880 N N . ASP A 1 230 ? -75.644 -6.306 112.035 1.00 86.81 230 ASP A N 1
ATOM 1881 C CA . ASP A 1 230 ? -75.909 -5.157 112.904 1.00 86.81 230 ASP A CA 1
ATOM 1882 C C . ASP A 1 230 ? -77.343 -5.199 113.471 1.00 86.81 230 ASP A C 1
ATOM 1884 O O . ASP A 1 230 ? -77.537 -4.930 114.658 1.00 86.81 230 ASP A O 1
ATOM 1888 N N . GLU A 1 231 ? -78.333 -5.615 112.674 1.00 86.94 231 GLU A N 1
ATOM 1889 C CA . GLU A 1 231 ? -79.701 -5.897 113.136 1.00 86.94 231 GLU A CA 1
ATOM 1890 C C . GLU A 1 231 ? -79.732 -6.997 114.211 1.00 86.94 231 GLU A C 1
ATOM 1892 O O . GLU A 1 231 ? -80.315 -6.797 115.276 1.00 86.94 231 GLU A O 1
ATOM 1897 N N . GLU A 1 232 ? -79.075 -8.138 113.979 1.00 84.94 232 GLU A N 1
ATOM 1898 C CA . GLU A 1 232 ? -79.040 -9.261 114.926 1.00 84.94 232 GLU A CA 1
ATOM 1899 C C . GLU A 1 232 ? -78.262 -8.915 116.203 1.00 84.94 232 GLU A C 1
ATOM 1901 O O . GLU A 1 232 ? -78.687 -9.258 117.306 1.00 84.94 232 GLU A O 1
ATOM 1906 N N . SER A 1 233 ? -77.160 -8.174 116.076 1.00 84.81 233 SER A N 1
ATOM 1907 C CA . SER A 1 233 ? -76.393 -7.638 117.202 1.00 84.81 233 SER A CA 1
ATOM 1908 C C . SER A 1 233 ? -77.249 -6.703 118.062 1.00 84.81 233 SER A C 1
ATOM 1910 O O . SER A 1 233 ? -77.207 -6.790 119.290 1.00 84.81 233 SER A O 1
ATOM 1912 N N . THR A 1 234 ? -78.048 -5.836 117.432 1.00 86.25 234 THR A N 1
ATOM 1913 C CA . THR A 1 234 ? -78.976 -4.933 118.133 1.00 86.25 234 THR A CA 1
ATOM 1914 C C . THR A 1 234 ? -80.080 -5.730 118.831 1.00 86.25 234 THR A C 1
ATOM 1916 O O . THR A 1 234 ? -80.278 -5.572 120.031 1.00 86.25 234 THR A O 1
ATOM 1919 N N . ALA A 1 235 ? -80.708 -6.684 118.137 1.00 85.19 235 ALA A N 1
ATOM 1920 C CA . ALA A 1 235 ? -81.729 -7.552 118.724 1.00 85.19 235 ALA A CA 1
ATOM 1921 C C . ALA A 1 235 ? -81.194 -8.378 119.910 1.00 85.19 235 ALA A C 1
ATOM 1923 O O . ALA A 1 235 ? -81.892 -8.573 120.905 1.00 85.19 235 ALA A O 1
ATOM 1924 N N . LYS A 1 236 ? -79.942 -8.849 119.836 1.00 81.44 236 LYS A N 1
ATOM 1925 C CA . LYS A 1 236 ? -79.275 -9.547 120.944 1.00 81.44 236 LYS A CA 1
ATOM 1926 C C . LYS A 1 236 ? -79.001 -8.634 122.132 1.00 81.44 236 LYS A C 1
ATOM 1928 O O . LYS A 1 236 ? -79.133 -9.087 123.268 1.00 81.44 236 LYS A O 1
ATOM 1933 N N . ALA A 1 237 ? -78.617 -7.381 121.894 1.00 82.56 237 ALA A N 1
ATOM 1934 C CA . ALA A 1 237 ? -78.452 -6.400 122.961 1.00 82.56 237 ALA A CA 1
ATOM 1935 C C . ALA A 1 237 ? -79.785 -6.146 123.687 1.00 82.56 237 ALA A C 1
ATOM 1937 O O . ALA A 1 237 ? -79.820 -6.221 124.916 1.00 82.56 237 ALA A O 1
ATOM 1938 N N . ASP A 1 238 ? -80.876 -5.975 122.935 1.00 85.00 238 ASP A N 1
ATOM 1939 C CA . ASP A 1 238 ? -82.226 -5.797 123.484 1.00 85.00 238 ASP A CA 1
ATOM 1940 C C . ASP A 1 238 ? -82.681 -7.027 124.301 1.00 85.00 238 ASP A C 1
ATOM 1942 O O . ASP A 1 238 ? -83.248 -6.900 125.389 1.00 85.00 238 ASP A O 1
ATOM 1946 N N . GLU A 1 239 ? -82.396 -8.245 123.819 1.00 81.88 239 GLU A N 1
ATOM 1947 C CA . GLU A 1 239 ? -82.695 -9.493 124.538 1.00 81.88 239 GLU A CA 1
ATOM 1948 C C . GLU A 1 239 ? -81.935 -9.574 125.876 1.00 81.88 239 GLU A C 1
ATOM 1950 O O . GLU A 1 239 ? -82.508 -9.954 126.901 1.00 81.88 239 GLU A O 1
ATOM 1955 N N . ILE A 1 240 ? -80.658 -9.175 125.892 1.00 80.81 240 ILE A N 1
ATOM 1956 C CA . ILE A 1 240 ? -79.839 -9.130 127.112 1.00 80.81 240 ILE A CA 1
ATOM 1957 C C . ILE A 1 240 ? -80.388 -8.100 128.104 1.00 80.81 240 ILE A C 1
ATOM 1959 O O . ILE A 1 240 ? -80.480 -8.405 129.295 1.00 80.81 240 ILE A O 1
ATOM 1963 N N . GLU A 1 241 ? -80.767 -6.908 127.643 1.00 84.19 241 GLU A N 1
ATOM 1964 C CA . GLU A 1 241 ? -81.335 -5.859 128.496 1.00 84.19 241 GLU A CA 1
ATOM 1965 C C . GLU A 1 241 ? -82.644 -6.317 129.153 1.00 84.19 241 GLU A C 1
ATOM 1967 O O . GLU A 1 241 ? -82.852 -6.140 130.359 1.00 84.19 241 GLU A O 1
ATOM 1972 N N . MET A 1 242 ? -83.499 -7.000 128.393 1.00 82.12 242 MET A N 1
ATOM 1973 C CA . MET A 1 242 ? -84.746 -7.564 128.900 1.00 82.12 242 MET A CA 1
ATOM 1974 C C . MET A 1 242 ? -84.497 -8.633 129.977 1.00 82.12 242 MET A C 1
ATOM 1976 O O . MET A 1 242 ? -85.102 -8.577 131.051 1.00 82.12 242 MET A O 1
ATOM 1980 N N . VAL A 1 243 ? -83.554 -9.556 129.752 1.00 80.94 243 VAL A N 1
ATOM 1981 C CA . VAL A 1 243 ? -83.173 -10.579 130.748 1.00 80.94 243 VAL A CA 1
ATOM 1982 C C . VAL A 1 243 ? -82.545 -9.950 131.993 1.00 80.94 243 VAL A C 1
ATOM 1984 O O . VAL A 1 243 ? -82.832 -10.381 133.110 1.00 80.94 243 VAL A O 1
ATOM 1987 N N . MET A 1 244 ? -81.709 -8.923 131.829 1.00 77.44 244 MET A N 1
ATOM 1988 C CA . MET A 1 244 ? -81.155 -8.169 132.955 1.00 77.44 244 MET A CA 1
ATOM 1989 C C . MET A 1 244 ? -82.258 -7.518 133.792 1.00 77.44 244 MET A C 1
ATOM 1991 O O . MET A 1 244 ? -82.236 -7.629 135.017 1.00 77.44 244 MET A O 1
ATOM 1995 N N . THR A 1 245 ? -83.249 -6.908 133.144 1.00 80.81 245 THR A N 1
ATOM 1996 C CA . THR A 1 245 ? -84.383 -6.268 133.823 1.00 80.81 245 THR A CA 1
ATOM 1997 C C . THR A 1 245 ? -85.210 -7.284 134.620 1.00 80.81 245 THR A C 1
ATOM 1999 O O . THR A 1 245 ? -85.613 -7.019 135.756 1.00 80.81 245 THR A O 1
ATOM 2002 N N . ASP A 1 246 ? -85.452 -8.472 134.061 1.00 79.19 246 ASP A N 1
ATOM 2003 C CA . ASP A 1 246 ? -86.166 -9.545 134.760 1.00 79.19 246 ASP A CA 1
ATOM 2004 C C . ASP A 1 246 ? -85.361 -10.137 135.922 1.00 79.19 246 ASP A C 1
ATOM 2006 O O . ASP A 1 246 ? -85.937 -10.429 136.975 1.00 79.19 246 ASP A O 1
ATOM 2010 N N . LEU A 1 247 ? -84.038 -10.253 135.780 1.00 77.50 247 LEU A N 1
ATOM 2011 C CA . LEU A 1 247 ? -83.145 -10.663 136.866 1.00 77.50 247 LEU A CA 1
ATOM 2012 C C . LEU A 1 247 ? -83.179 -9.658 138.024 1.00 77.50 247 LEU A C 1
ATOM 2014 O O . LEU A 1 247 ? -83.271 -10.053 139.185 1.00 77.50 247 LEU A O 1
ATOM 2018 N N . GLU A 1 248 ? -83.142 -8.363 137.723 1.00 80.25 248 G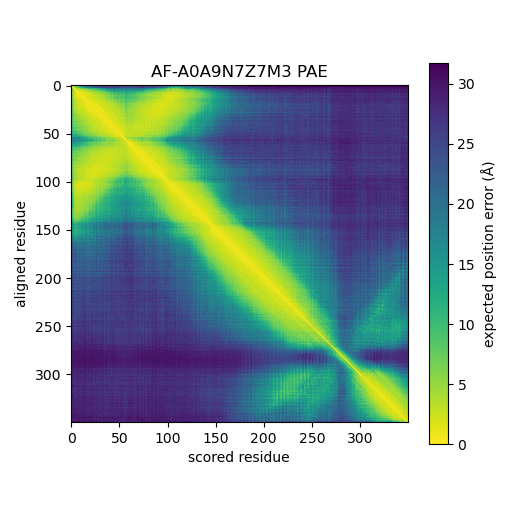LU A N 1
ATOM 2019 C CA . GLU A 1 248 ? -83.171 -7.298 138.725 1.00 80.25 248 GLU A CA 1
ATOM 2020 C C . GLU A 1 248 ? -84.515 -7.269 139.472 1.00 80.25 248 GLU A C 1
ATOM 2022 O O . GLU A 1 248 ? -84.560 -7.183 140.702 1.00 80.25 248 GLU A O 1
ATOM 2027 N N . ARG A 1 249 ? -85.619 -7.483 138.748 1.00 79.12 249 ARG A N 1
ATOM 2028 C CA . ARG A 1 249 ? -86.965 -7.637 139.317 1.00 79.12 249 ARG A CA 1
ATOM 2029 C C . ARG A 1 249 ? -87.100 -8.895 140.183 1.00 79.12 249 ARG A C 1
ATOM 2031 O O . ARG A 1 249 ? -87.750 -8.850 141.229 1.00 79.12 249 ARG A O 1
ATOM 2038 N N . ALA A 1 250 ? -86.510 -10.016 139.768 1.00 74.75 250 ALA A N 1
ATOM 2039 C CA . ALA A 1 250 ? -86.482 -11.248 140.556 1.00 74.75 250 ALA A CA 1
ATOM 2040 C C . ALA A 1 250 ? -85.660 -11.074 141.843 1.00 74.75 250 ALA A C 1
ATOM 2042 O O . ALA A 1 250 ? -86.122 -11.471 142.912 1.00 74.75 250 ALA A O 1
ATOM 2043 N N . ASN A 1 251 ? -84.509 -10.400 141.767 1.00 70.00 251 ASN A N 1
ATOM 2044 C CA . ASN A 1 251 ? -83.693 -10.062 142.935 1.00 70.00 251 ASN A CA 1
ATOM 2045 C C . ASN A 1 251 ? -84.444 -9.169 143.932 1.00 70.00 251 ASN A C 1
ATOM 2047 O O . ASN A 1 251 ? -84.423 -9.446 145.128 1.00 70.00 251 ASN A O 1
ATOM 2051 N N . GLN A 1 252 ? -85.162 -8.143 143.466 1.00 76.94 252 GLN A N 1
ATOM 2052 C CA . GLN A 1 252 ? -85.968 -7.288 144.348 1.00 76.94 252 GLN A CA 1
ATOM 2053 C C . GLN A 1 252 ? -87.086 -8.064 145.062 1.00 76.94 252 GLN A C 1
ATOM 2055 O O . GLN A 1 252 ? -87.344 -7.829 146.243 1.00 76.94 252 GLN A O 1
ATOM 2060 N N . ARG A 1 253 ? -87.740 -9.014 144.375 1.00 74.81 253 ARG A N 1
ATOM 2061 C CA . ARG A 1 253 ? -88.740 -9.895 145.005 1.00 74.81 253 ARG A CA 1
ATOM 2062 C C . ARG A 1 253 ? -88.118 -10.837 146.032 1.00 74.81 253 ARG A C 1
ATOM 2064 O O . ARG A 1 253 ? -88.700 -11.018 147.098 1.00 74.81 253 ARG A O 1
ATOM 2071 N N . ALA A 1 254 ? -86.955 -11.410 145.725 1.00 67.06 254 ALA A N 1
ATOM 2072 C CA . ALA A 1 254 ? -86.230 -12.275 146.649 1.00 67.06 254 ALA A CA 1
ATOM 2073 C C . ALA A 1 254 ? -85.823 -11.514 147.923 1.00 67.06 254 ALA A C 1
ATOM 2075 O O . ALA A 1 254 ? -86.102 -11.983 149.025 1.00 67.06 254 ALA A O 1
ATOM 2076 N N . GLU A 1 255 ? -85.274 -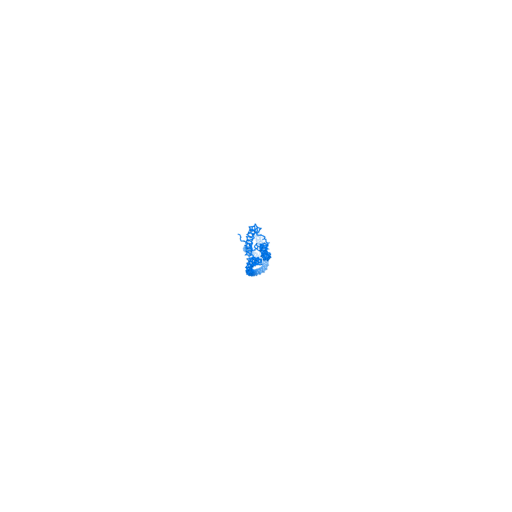10.300 147.791 1.00 70.88 255 GLU A N 1
ATOM 2077 C CA . GLU A 1 255 ? -84.981 -9.432 148.941 1.00 70.88 255 GLU A CA 1
ATOM 2078 C C . GLU A 1 255 ? -86.235 -9.090 149.757 1.00 70.88 255 GLU A C 1
ATOM 2080 O O . GLU A 1 255 ? -86.200 -9.116 150.988 1.00 70.88 255 GLU A O 1
ATOM 2085 N N . GLY A 1 256 ? -87.343 -8.750 149.088 1.00 72.44 256 GLY A N 1
ATOM 2086 C CA . GLY A 1 256 ? -88.605 -8.420 149.752 1.00 72.44 256 GLY A CA 1
ATOM 2087 C C . GLY A 1 256 ? -89.133 -9.580 150.597 1.00 72.44 256 GLY A C 1
ATOM 2088 O O . GLY A 1 256 ? -89.417 -9.405 151.780 1.00 72.44 256 GLY A O 1
ATOM 2089 N N . SER A 1 257 ? -89.168 -10.784 150.021 1.00 65.75 257 SER A N 1
ATOM 2090 C CA . SER A 1 257 ? -89.627 -11.985 150.725 1.00 65.75 257 SER A CA 1
ATOM 2091 C C . SER A 1 257 ? -88.689 -12.405 151.864 1.00 65.75 257 SER A C 1
ATOM 2093 O O . SER A 1 257 ? -89.150 -12.987 152.846 1.00 65.75 257 SER A O 1
ATOM 2095 N N . GLN A 1 258 ? -87.389 -12.114 151.761 1.00 62.22 258 GLN A N 1
ATOM 2096 C CA . GLN A 1 258 ? -86.419 -12.398 152.818 1.00 62.22 258 GLN A CA 1
ATOM 2097 C C . GLN A 1 258 ? -86.595 -11.465 154.027 1.00 62.22 258 GLN A C 1
ATOM 2099 O O . GLN A 1 258 ? -86.592 -11.940 155.162 1.00 62.22 258 GLN A O 1
ATOM 2104 N N . ARG A 1 259 ? -86.845 -10.165 153.803 1.00 68.94 259 ARG A N 1
ATOM 2105 C CA . ARG A 1 259 ? -87.151 -9.207 154.886 1.00 68.94 259 ARG A CA 1
ATOM 2106 C C . ARG A 1 259 ? -88.443 -9.560 155.629 1.00 68.94 259 ARG A C 1
ATOM 2108 O O . ARG A 1 259 ? -88.510 -9.417 156.847 1.00 68.94 259 ARG A O 1
ATOM 2115 N N . GLU A 1 260 ? -89.461 -10.038 154.916 1.00 64.88 260 GLU A N 1
ATOM 2116 C CA . GLU A 1 260 ? -90.715 -10.497 155.530 1.00 64.88 260 GLU A CA 1
ATOM 2117 C C . GLU A 1 260 ? -90.514 -11.764 156.376 1.00 64.88 260 GLU A C 1
ATOM 2119 O O . GLU A 1 260 ? -91.038 -11.851 157.488 1.00 64.88 260 GLU A O 1
ATOM 2124 N N . ALA A 1 261 ? -89.704 -12.717 155.901 1.00 59.53 261 ALA A N 1
ATOM 2125 C CA . ALA A 1 261 ? -89.353 -13.915 156.663 1.00 59.53 261 ALA A CA 1
ATOM 2126 C C . ALA A 1 261 ? -88.548 -13.585 157.935 1.00 59.53 261 ALA A C 1
ATOM 2128 O O . ALA A 1 261 ? -88.791 -14.179 158.985 1.00 59.53 261 ALA A O 1
ATOM 2129 N N . GLU A 1 262 ? -87.627 -12.619 157.870 1.00 61.09 262 GLU A N 1
ATOM 2130 C CA . GLU A 1 262 ? -86.887 -12.118 159.037 1.00 61.09 262 GLU A CA 1
ATOM 2131 C C . GLU A 1 262 ? -87.814 -11.417 160.043 1.00 61.09 262 GLU A C 1
ATOM 2133 O O . GLU A 1 262 ? -87.759 -11.716 161.236 1.00 61.09 262 GLU A O 1
ATOM 2138 N N . SER A 1 263 ? -88.749 -10.583 159.573 1.00 64.62 263 SER A N 1
ATOM 2139 C CA . SER A 1 263 ? -89.720 -9.896 160.439 1.00 64.62 263 SER A CA 1
ATOM 2140 C C . SER A 1 263 ? -90.662 -10.860 161.178 1.00 64.62 263 SER A C 1
ATOM 2142 O O . SER A 1 263 ? -90.951 -10.663 162.361 1.00 64.62 263 SER A O 1
ATOM 2144 N N . LEU A 1 264 ? -91.111 -11.934 160.518 1.00 59.19 264 LEU A N 1
ATOM 2145 C CA . LEU A 1 264 ? -91.926 -12.983 161.146 1.00 59.19 264 LEU A CA 1
ATOM 2146 C C . LEU A 1 264 ? -91.128 -13.806 162.172 1.00 59.19 264 LEU A C 1
ATOM 2148 O O . LEU A 1 264 ? -91.676 -14.232 163.192 1.00 59.19 264 LEU A O 1
ATOM 2152 N N . ARG A 1 265 ? -89.821 -13.981 161.950 1.00 61.22 265 ARG A N 1
ATOM 2153 C CA . ARG A 1 265 ? -88.905 -14.624 162.905 1.00 61.22 265 ARG A CA 1
ATOM 2154 C C . ARG A 1 265 ? -88.757 -13.809 164.191 1.00 61.22 265 ARG A C 1
ATOM 2156 O O . ARG A 1 265 ? -88.780 -14.379 165.283 1.00 61.22 265 ARG A O 1
ATOM 2163 N N . ASP A 1 266 ? -88.677 -12.487 164.065 1.00 59.97 266 ASP A N 1
ATOM 2164 C CA . ASP A 1 266 ? -88.570 -11.577 165.207 1.00 59.97 266 ASP A CA 1
ATOM 2165 C C . ASP A 1 266 ? -89.856 -11.550 166.050 1.00 59.97 266 ASP A C 1
ATOM 2167 O O . ASP A 1 266 ? -89.784 -11.569 167.283 1.00 59.97 266 ASP A O 1
ATOM 2171 N N . GLN A 1 267 ? -91.036 -11.611 165.418 1.00 57.97 267 GLN A N 1
ATOM 2172 C CA . GLN A 1 267 ? -92.328 -11.673 166.121 1.00 57.97 267 GLN A CA 1
ATOM 2173 C C . GLN A 1 267 ? -92.518 -12.975 166.924 1.00 57.97 267 GLN A C 1
ATOM 2175 O O . GLN A 1 267 ? -93.028 -12.936 168.046 1.00 57.97 267 GLN A O 1
ATOM 2180 N N . LEU A 1 268 ? -92.038 -14.114 166.413 1.00 54.78 268 LEU A N 1
ATOM 2181 C CA . LEU A 1 268 ? -92.027 -15.392 167.144 1.00 54.78 268 LEU A CA 1
ATOM 2182 C C . LEU A 1 268 ? -91.058 -15.392 168.339 1.00 54.78 268 LEU A C 1
ATOM 2184 O O . LEU A 1 268 ? -91.313 -16.065 169.338 1.00 54.78 268 LEU A O 1
ATOM 2188 N N . SER A 1 269 ? -89.971 -14.615 168.278 1.00 54.25 269 SER A N 1
ATOM 2189 C CA . SER A 1 269 ? -89.035 -14.478 169.403 1.00 54.25 269 SER A CA 1
ATOM 2190 C C . SER A 1 269 ? -89.618 -13.654 170.561 1.00 54.25 269 SER A C 1
ATOM 2192 O O . SER A 1 269 ? -89.408 -13.991 171.727 1.00 54.25 269 SER A O 1
ATOM 2194 N N . LEU A 1 270 ? -90.418 -12.628 170.245 1.00 57.53 270 LEU A N 1
ATOM 2195 C CA . LEU A 1 270 ? -91.050 -11.740 171.224 1.00 57.53 270 LEU A CA 1
ATOM 2196 C C . LEU A 1 270 ? -92.196 -12.430 171.980 1.00 57.53 270 LEU A C 1
ATOM 2198 O O . LEU A 1 270 ? -92.337 -12.230 173.185 1.00 57.53 270 LEU A O 1
ATOM 2202 N N . SER A 1 271 ? -92.964 -13.300 171.314 1.00 47.22 271 SER A N 1
ATOM 2203 C CA . SER A 1 271 ? -94.079 -14.032 171.941 1.00 47.22 271 SER A CA 1
ATOM 2204 C C . SER A 1 271 ? -93.629 -15.146 172.901 1.00 47.22 271 SER A C 1
ATOM 2206 O O . SER A 1 271 ? -94.391 -15.552 173.776 1.00 47.22 271 SER A O 1
ATOM 2208 N N . ASN A 1 272 ? -92.382 -15.618 172.795 1.00 48.06 272 ASN A N 1
ATOM 2209 C CA . ASN A 1 272 ? -91.841 -16.687 173.644 1.00 48.06 272 ASN A CA 1
ATOM 2210 C C . ASN A 1 272 ? -91.234 -16.173 174.968 1.00 48.06 272 ASN A C 1
ATOM 2212 O O . ASN A 1 272 ? -90.859 -16.967 175.830 1.00 48.06 272 ASN A O 1
ATOM 2216 N N . GLN A 1 273 ? -91.130 -14.850 175.150 1.00 45.47 273 GLN A N 1
ATOM 2217 C CA . GLN A 1 273 ? -90.480 -14.231 176.314 1.00 45.47 273 GLN A CA 1
ATOM 2218 C C . GLN A 1 273 ? -91.475 -13.742 177.393 1.00 45.47 273 GLN A C 1
ATOM 2220 O O . GLN A 1 273 ? -91.050 -13.263 178.442 1.00 45.47 273 GLN A O 1
ATOM 2225 N N . SER A 1 274 ? -92.793 -13.885 177.179 1.00 42.25 274 SER A N 1
ATOM 2226 C CA . SER A 1 274 ? -93.850 -13.293 178.029 1.00 42.25 274 SER A CA 1
ATOM 2227 C C . SER A 1 274 ? -94.630 -14.270 178.932 1.00 42.25 274 SER A C 1
ATOM 2229 O O . SER A 1 274 ? -95.589 -13.856 179.577 1.00 42.25 274 SER A O 1
ATOM 2231 N N . GLN A 1 275 ? -94.238 -15.545 179.044 1.00 38.56 275 GLN A N 1
ATOM 2232 C CA . GLN A 1 275 ? -94.889 -16.525 179.933 1.00 38.56 275 GLN A CA 1
ATOM 2233 C C . GLN A 1 275 ? -93.914 -17.136 180.959 1.00 38.56 275 GLN A C 1
ATOM 2235 O O . GLN A 1 275 ? -93.566 -18.307 180.857 1.00 38.56 275 GLN A O 1
ATOM 2240 N N . GLN A 1 276 ? -93.495 -16.370 181.978 1.00 34.44 276 GLN A N 1
ATOM 2241 C CA . GLN A 1 276 ? -93.202 -16.900 183.328 1.00 34.44 276 GLN A CA 1
ATOM 2242 C C . GLN A 1 276 ? -92.954 -15.783 184.365 1.00 34.44 276 GLN A C 1
ATOM 2244 O O . GLN A 1 276 ? -92.081 -14.946 184.164 1.00 34.44 276 GLN A O 1
ATOM 2249 N N . LEU A 1 277 ? -93.664 -15.892 185.510 1.00 30.97 277 LEU A N 1
ATOM 2250 C CA . LEU A 1 277 ? -93.625 -15.124 186.785 1.00 30.97 277 LEU A CA 1
ATOM 2251 C C . LEU A 1 277 ? -94.599 -13.919 186.858 1.00 30.97 277 LEU A C 1
ATOM 2253 O O . LEU A 1 277 ? -94.424 -12.952 186.137 1.00 30.97 277 LEU A O 1
ATOM 2257 N N . GLY A 1 278 ? -95.627 -13.845 187.718 1.00 25.33 278 GLY A N 1
ATOM 2258 C CA . GLY A 1 278 ? -96.073 -14.673 188.844 1.00 25.33 278 GLY A CA 1
ATOM 2259 C C . GLY A 1 278 ? -97.437 -14.194 189.414 1.00 25.33 278 GLY A C 1
ATOM 2260 O O . GLY A 1 278 ? -97.922 -13.119 189.083 1.00 25.33 278 GLY A O 1
ATOM 2261 N N . SER A 1 279 ? -98.043 -15.044 190.251 1.00 26.77 279 SER A N 1
ATOM 2262 C CA . SER A 1 279 ? -99.339 -14.983 190.985 1.00 26.77 279 SER A CA 1
ATOM 2263 C C . SER A 1 279 ? -99.440 -13.898 192.101 1.00 26.77 279 SER A C 1
ATOM 2265 O O . SER A 1 279 ? -98.417 -13.248 192.302 1.00 26.77 279 SER A O 1
ATOM 2267 N N . PRO A 1 280 ? -100.497 -13.774 192.972 1.00 44.69 280 PRO A N 1
ATOM 2268 C CA . PRO A 1 280 ? -101.818 -14.449 193.065 1.00 44.69 280 PRO A CA 1
ATOM 2269 C C . PRO A 1 280 ? -103.068 -13.559 193.406 1.00 44.69 280 PRO A C 1
ATOM 2271 O O . PRO A 1 280 ? -102.947 -12.444 193.901 1.00 44.69 280 PRO A O 1
ATOM 2274 N N . ALA A 1 281 ? -104.253 -14.203 193.321 1.00 30.19 281 ALA A N 1
ATOM 2275 C CA . ALA A 1 281 ? -105.534 -13.977 194.045 1.00 30.19 281 ALA A CA 1
ATOM 2276 C C . ALA A 1 281 ? -106.406 -12.752 193.654 1.00 30.19 281 ALA A C 1
ATOM 2278 O O . ALA A 1 281 ? -105.905 -11.648 193.545 1.00 30.19 281 ALA A O 1
ATOM 2279 N N . LYS A 1 282 ? -107.743 -12.821 193.513 1.00 28.03 282 LYS A N 1
ATOM 2280 C CA . LYS A 1 282 ? -108.775 -13.842 193.805 1.00 28.03 282 LYS A CA 1
ATOM 2281 C C . LYS A 1 282 ? -110.095 -13.451 193.087 1.00 28.03 282 LYS A C 1
ATOM 2283 O O . LYS A 1 282 ? -110.342 -12.260 192.938 1.00 28.03 282 LYS A O 1
ATOM 2288 N N . ALA A 1 283 ? -110.948 -14.461 192.854 1.00 26.88 283 ALA A N 1
ATOM 2289 C CA . ALA A 1 283 ? -112.407 -14.452 192.598 1.00 26.88 283 ALA A CA 1
ATOM 2290 C C . ALA A 1 283 ? -112.919 -14.598 191.138 1.00 26.88 283 ALA A C 1
ATOM 2292 O O . ALA A 1 283 ? -113.169 -13.605 190.470 1.00 26.88 283 ALA A O 1
ATOM 2293 N N . ASP A 1 284 ? -113.152 -15.873 190.772 1.00 28.95 284 ASP A N 1
ATOM 2294 C CA . ASP A 1 284 ? -114.386 -16.470 190.191 1.00 28.95 284 ASP A CA 1
ATOM 2295 C C . ASP A 1 284 ? -114.871 -16.113 188.755 1.00 28.95 284 ASP A C 1
ATOM 2297 O O . ASP A 1 284 ? -114.473 -15.090 188.210 1.00 28.95 284 ASP A O 1
ATOM 2301 N N . PRO A 1 285 ? -115.647 -16.996 188.076 1.00 51.91 285 PRO A N 1
ATOM 2302 C CA . PRO A 1 285 ? -115.129 -17.766 186.935 1.00 51.91 285 PRO A CA 1
ATOM 2303 C C . PRO A 1 285 ? -115.973 -17.690 185.637 1.00 51.91 285 PRO A C 1
ATOM 2305 O O . PRO A 1 285 ? -117.053 -17.107 185.618 1.00 51.91 285 PRO A O 1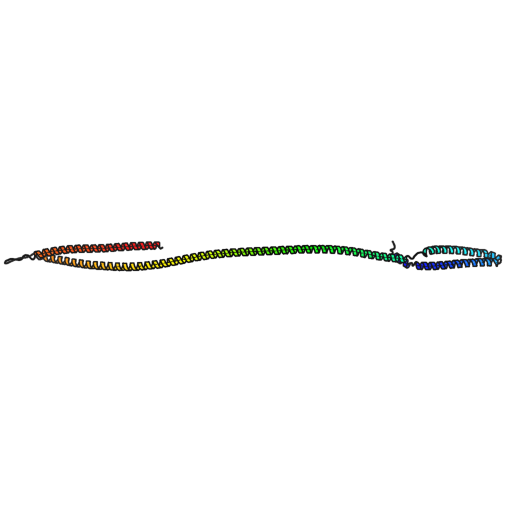
ATOM 2308 N N . ASP A 1 286 ? -115.455 -18.377 184.603 1.00 35.09 286 ASP A N 1
ATOM 2309 C CA . ASP A 1 286 ? -116.091 -18.847 183.351 1.00 35.09 286 ASP A CA 1
ATOM 2310 C C . ASP A 1 286 ? -116.531 -17.758 182.344 1.00 35.09 286 ASP A C 1
ATOM 2312 O O . ASP A 1 286 ? -117.273 -16.845 182.668 1.00 35.09 286 ASP A O 1
ATOM 2316 N N . THR A 1 287 ? -116.188 -17.752 181.051 1.00 42.31 287 THR A N 1
ATOM 2317 C CA . THR A 1 287 ? -115.696 -18.757 180.091 1.00 42.31 287 THR A CA 1
ATOM 2318 C C . THR A 1 287 ? -115.159 -17.962 178.886 1.00 42.31 287 THR A C 1
ATOM 2320 O O . THR A 1 287 ? -115.873 -17.063 178.465 1.00 42.31 287 THR A O 1
ATOM 2323 N N . GLU A 1 288 ? -113.972 -18.265 178.335 1.00 35.56 288 GLU A N 1
ATOM 2324 C CA . GLU A 1 288 ? -113.593 -18.086 176.902 1.00 35.56 288 GLU A CA 1
ATOM 2325 C C . GLU A 1 288 ? -112.074 -18.290 176.692 1.00 35.56 288 GLU A C 1
ATOM 2327 O O . GLU A 1 288 ? -111.295 -17.369 176.466 1.00 35.56 288 GLU A O 1
ATOM 2332 N N . GLN A 1 289 ? -111.641 -19.553 176.755 1.00 37.72 289 GLN A N 1
ATOM 2333 C CA . GLN A 1 289 ? -110.339 -20.024 176.268 1.00 37.72 289 GLN A CA 1
ATOM 2334 C C . GLN A 1 289 ? -110.529 -20.705 174.903 1.00 37.72 289 GLN A C 1
ATOM 2336 O O . GLN A 1 289 ? -110.643 -21.925 174.840 1.00 37.72 289 GLN A O 1
ATOM 2341 N N . VAL A 1 290 ? -110.615 -19.944 173.805 1.00 40.06 290 VAL A N 1
ATOM 2342 C CA . VAL A 1 290 ? -110.604 -20.518 172.432 1.00 40.06 290 VAL A CA 1
ATOM 2343 C C . VAL A 1 290 ? -109.778 -19.683 171.431 1.00 40.06 290 VAL A C 1
ATOM 2345 O O . VAL A 1 290 ? -109.386 -20.197 170.388 1.00 40.06 290 VAL A O 1
ATOM 2348 N N . ALA A 1 291 ? -109.418 -18.431 171.735 1.00 45.69 291 ALA A N 1
ATOM 2349 C CA . ALA A 1 291 ? -108.799 -17.539 170.744 1.00 45.69 291 ALA A CA 1
ATOM 2350 C C . ALA A 1 291 ? -107.258 -17.630 170.613 1.00 45.69 291 ALA A C 1
ATOM 2352 O O . ALA A 1 291 ? -106.736 -17.375 169.532 1.00 45.69 291 ALA A O 1
ATOM 2353 N N . GLU A 1 292 ? -106.511 -18.013 171.657 1.00 47.03 292 GLU A N 1
ATOM 2354 C CA . GLU A 1 292 ? -105.034 -17.891 171.655 1.00 47.03 292 GLU A CA 1
ATOM 2355 C C . GLU A 1 292 ? -104.266 -19.081 171.050 1.00 47.03 292 GLU A C 1
ATOM 2357 O O . GLU A 1 292 ? -103.132 -18.921 170.606 1.00 47.03 292 GLU A O 1
ATOM 2362 N N . VAL A 1 293 ? -104.857 -20.279 170.976 1.00 49.84 293 VAL A N 1
ATOM 2363 C CA . VAL A 1 293 ? -104.153 -21.468 170.441 1.00 49.84 293 VAL A CA 1
ATOM 2364 C C . VAL A 1 293 ? -104.240 -21.543 168.905 1.00 49.84 293 VAL A C 1
ATOM 2366 O O . VAL A 1 293 ? -103.356 -22.099 168.253 1.00 49.84 293 VAL A O 1
ATOM 2369 N N . ALA A 1 294 ? -105.263 -20.928 168.297 1.00 50.69 294 ALA A N 1
ATOM 2370 C CA . ALA A 1 294 ? -105.450 -20.913 166.842 1.00 50.69 294 ALA A CA 1
ATOM 2371 C C . ALA A 1 294 ? -104.490 -19.946 166.120 1.00 50.69 294 ALA A C 1
ATOM 2373 O O . ALA A 1 294 ? -103.999 -20.257 165.035 1.00 50.69 294 ALA A O 1
ATOM 2374 N N . SER A 1 295 ? -104.172 -18.803 166.731 1.00 54.94 295 SER A N 1
ATOM 2375 C CA . SER A 1 295 ? -103.234 -17.815 166.182 1.00 54.94 295 SER A CA 1
ATOM 2376 C C . SER A 1 295 ? -101.796 -18.341 166.144 1.00 54.94 295 SER A C 1
ATOM 2378 O O . SER A 1 295 ? -101.106 -18.159 165.142 1.00 54.94 295 SER A O 1
ATOM 2380 N N . HIS A 1 296 ? -101.367 -19.075 167.174 1.00 51.69 296 HIS A N 1
ATOM 2381 C CA . HIS A 1 296 ? -100.009 -19.622 167.244 1.00 51.69 296 HIS A CA 1
ATOM 2382 C C . HIS A 1 296 ? -99.761 -20.730 166.201 1.00 51.69 296 HIS A C 1
ATOM 2384 O O . HIS A 1 296 ? -98.717 -20.751 165.553 1.00 51.69 296 HIS A O 1
ATOM 2390 N N . SER A 1 297 ? -100.742 -21.613 165.969 1.00 56.62 297 SER A N 1
ATOM 2391 C CA . SER A 1 297 ? -100.638 -22.665 164.944 1.00 56.62 297 SER A CA 1
ATOM 2392 C C . SER A 1 297 ? -100.742 -22.123 163.511 1.00 56.62 297 SER A C 1
ATOM 2394 O O . SER A 1 297 ? -100.165 -22.719 162.600 1.00 56.62 297 SER A O 1
ATOM 2396 N N . SER A 1 298 ? -101.475 -21.025 163.295 1.00 62.41 298 SER A N 1
ATOM 2397 C CA . SER A 1 298 ? -101.588 -20.378 161.980 1.00 62.41 298 SER A CA 1
ATOM 2398 C C . SER A 1 298 ? -100.276 -19.705 161.578 1.00 62.41 298 SER A C 1
ATOM 2400 O O . SER A 1 298 ? -99.803 -19.899 160.460 1.00 62.41 298 SER A O 1
ATOM 2402 N N . LEU A 1 299 ? -99.648 -18.981 162.509 1.00 61.06 299 LEU A N 1
ATOM 2403 C CA . LEU A 1 299 ? -98.374 -18.298 162.277 1.00 61.06 299 LEU A CA 1
ATOM 2404 C C . LEU A 1 299 ? -97.220 -19.277 162.014 1.00 61.06 299 LEU A C 1
ATOM 2406 O O . LEU A 1 299 ? -96.371 -19.022 161.164 1.00 61.06 299 LEU A O 1
ATOM 2410 N N . GLU A 1 300 ? -97.199 -20.431 162.684 1.00 61.19 300 GLU A N 1
ATOM 2411 C CA . GLU A 1 300 ? -96.158 -21.446 162.471 1.00 61.19 300 GLU A CA 1
ATOM 2412 C C . GLU A 1 300 ? -96.298 -22.153 161.104 1.00 61.19 300 GLU A C 1
ATOM 2414 O O . GLU A 1 300 ? -95.304 -22.489 160.450 1.00 61.19 300 GLU A O 1
ATOM 2419 N N . ALA A 1 301 ? -97.535 -22.339 160.628 1.00 67.62 301 ALA A N 1
ATOM 2420 C CA . ALA A 1 301 ? -97.807 -22.852 159.286 1.00 67.62 301 ALA A CA 1
ATOM 2421 C C . ALA A 1 301 ? -97.439 -21.832 158.196 1.00 67.62 301 ALA A C 1
ATOM 2423 O O . ALA A 1 301 ? -96.881 -22.214 157.164 1.00 67.62 301 ALA A O 1
ATOM 2424 N N . GLU A 1 302 ? -97.703 -20.549 158.444 1.00 69.94 302 GLU A N 1
ATOM 2425 C CA . GLU A 1 302 ? -97.365 -19.442 157.549 1.00 69.94 302 GLU A CA 1
ATOM 2426 C C . GLU A 1 302 ? -95.849 -19.236 157.447 1.00 69.94 302 GLU A C 1
ATOM 2428 O O . GLU A 1 302 ? -95.325 -19.116 156.339 1.00 69.94 302 GLU A O 1
ATOM 2433 N N . LEU A 1 303 ? -95.115 -19.348 158.560 1.00 67.31 303 LEU A N 1
ATOM 2434 C CA . LEU A 1 303 ? -93.652 -19.341 158.547 1.00 67.31 303 LEU A CA 1
ATOM 2435 C C . LEU A 1 303 ? -93.099 -20.501 157.712 1.00 67.31 303 LEU A C 1
ATOM 2437 O O . LEU A 1 303 ? -92.262 -20.284 156.843 1.00 67.31 303 LEU A O 1
ATOM 2441 N N . ARG A 1 304 ? -93.603 -21.730 157.892 1.00 69.94 304 ARG A N 1
ATOM 2442 C CA . ARG A 1 304 ? -93.158 -22.868 157.068 1.00 69.94 304 ARG A CA 1
ATOM 2443 C C . ARG A 1 304 ? -93.552 -22.744 155.598 1.00 69.94 304 ARG A C 1
ATOM 2445 O O . ARG A 1 304 ? -92.879 -23.311 154.738 1.00 69.94 304 ARG A O 1
ATOM 2452 N N . ALA A 1 305 ? -94.657 -22.075 155.280 1.00 73.06 305 ALA A N 1
ATOM 2453 C CA . ALA A 1 305 ? -95.011 -21.766 153.897 1.00 73.06 305 ALA A CA 1
ATOM 2454 C C . ALA A 1 305 ? -94.017 -20.756 153.304 1.00 73.06 305 ALA A C 1
ATOM 2456 O O . ALA A 1 305 ? -93.488 -20.998 152.220 1.00 73.06 305 ALA A O 1
ATOM 2457 N N . LYS A 1 306 ? -93.676 -19.706 154.059 1.00 72.19 306 LYS A N 1
ATOM 2458 C CA . LYS A 1 306 ? -92.697 -18.687 153.666 1.00 72.19 306 LYS A CA 1
ATOM 2459 C C . LYS A 1 306 ? -91.266 -19.215 153.579 1.00 72.19 306 LYS A C 1
ATOM 2461 O O . LYS A 1 306 ? -90.552 -18.835 152.657 1.00 72.19 306 LYS A O 1
ATOM 2466 N N . GLU A 1 307 ? -90.858 -20.140 154.446 1.00 71.81 307 GLU A N 1
ATOM 2467 C CA . GLU A 1 307 ? -89.561 -20.833 154.370 1.00 71.81 307 GLU A CA 1
ATOM 2468 C C . GLU A 1 307 ? -89.462 -21.733 153.127 1.00 71.81 307 GLU A C 1
ATOM 2470 O O . GLU A 1 307 ? -88.405 -21.827 152.502 1.00 71.81 307 GLU A O 1
ATOM 2475 N N . ARG A 1 308 ? -90.569 -22.368 152.712 1.00 73.69 308 ARG A N 1
ATOM 2476 C CA . ARG A 1 308 ? -90.608 -23.104 151.436 1.00 73.69 308 ARG A CA 1
ATOM 2477 C C . ARG A 1 308 ? -90.577 -22.164 150.234 1.00 73.69 308 ARG A C 1
ATOM 2479 O O . ARG A 1 308 ? -89.888 -22.462 149.265 1.00 73.69 308 ARG A O 1
ATOM 2486 N N . GLU A 1 309 ? -91.286 -21.040 150.297 1.00 75.50 309 GLU A N 1
ATOM 2487 C CA . GLU A 1 309 ? -91.273 -20.021 149.241 1.00 75.50 309 GLU A CA 1
ATOM 2488 C C . GLU A 1 309 ? -89.871 -19.415 149.064 1.00 75.50 309 GLU A C 1
ATOM 2490 O O . GLU A 1 309 ? -89.382 -19.311 147.942 1.00 75.50 309 GLU A O 1
ATOM 2495 N N . THR A 1 310 ? -89.167 -19.111 150.159 1.00 72.38 310 THR A N 1
ATOM 2496 C CA . THR A 1 310 ? -87.774 -18.630 150.101 1.00 72.38 310 THR A CA 1
ATOM 2497 C C . THR A 1 310 ? -86.822 -19.686 149.552 1.00 72.38 310 THR A C 1
ATOM 2499 O O . THR A 1 310 ? -85.982 -19.353 148.719 1.00 72.38 310 THR A O 1
ATOM 2502 N N . ALA A 1 311 ? -86.964 -20.958 149.937 1.00 70.56 311 ALA A N 1
ATOM 2503 C CA . ALA A 1 311 ? -86.162 -22.033 149.350 1.00 70.56 311 ALA A CA 1
ATOM 2504 C C . ALA A 1 311 ? -86.386 -22.154 147.829 1.00 70.56 311 ALA A C 1
ATOM 2506 O O . ALA A 1 311 ? -85.418 -22.285 147.079 1.00 70.56 311 ALA A O 1
ATOM 2507 N N . GLN A 1 312 ? -87.636 -22.030 147.371 1.00 75.56 312 GLN A N 1
ATOM 2508 C CA . GLN A 1 312 ? -87.969 -22.078 145.946 1.00 75.56 312 GLN A CA 1
ATOM 2509 C C . GLN A 1 312 ? -87.415 -20.870 145.176 1.00 75.56 312 GLN A C 1
ATOM 2511 O O . GLN A 1 312 ? -86.878 -21.033 144.081 1.00 75.56 312 GLN A O 1
ATOM 2516 N N . LEU A 1 313 ? -87.485 -19.666 145.751 1.00 78.19 313 LEU A N 1
ATOM 2517 C CA . LEU A 1 313 ? -86.926 -18.453 145.144 1.00 78.19 313 LEU A CA 1
ATOM 2518 C C . LEU A 1 313 ? -85.394 -18.496 145.065 1.00 78.19 313 LEU A C 1
ATOM 2520 O O . LEU A 1 313 ? -84.823 -18.053 144.072 1.00 78.19 313 LEU A O 1
ATOM 2524 N N . VAL A 1 314 ? -84.718 -19.063 146.068 1.00 76.19 314 VAL A N 1
ATOM 2525 C CA . VAL A 1 314 ? -83.261 -19.278 146.026 1.00 76.19 314 VAL A CA 1
ATOM 2526 C C . VAL A 1 314 ? -82.888 -20.268 144.922 1.00 76.19 314 VAL A C 1
ATOM 2528 O O . VAL A 1 314 ? -81.920 -20.035 144.196 1.00 76.19 314 VAL A O 1
ATOM 2531 N N . GLU A 1 315 ? -83.666 -21.337 144.751 1.00 78.81 315 GLU A N 1
ATOM 2532 C CA . GLU A 1 315 ? -83.469 -22.295 143.660 1.00 78.81 315 GLU A CA 1
ATOM 2533 C C . GLU A 1 315 ? -83.671 -21.635 142.284 1.00 78.81 315 GLU A C 1
ATOM 2535 O O . GLU A 1 315 ? -82.865 -21.839 141.374 1.00 78.81 315 GLU A O 1
ATOM 2540 N N . ASP A 1 316 ? -84.681 -20.775 142.134 1.00 79.44 316 ASP A N 1
ATOM 2541 C CA . ASP A 1 316 ? -84.914 -20.026 140.895 1.00 79.44 316 ASP A CA 1
ATOM 2542 C C . ASP A 1 316 ? -83.792 -19.017 140.598 1.00 79.44 316 ASP A C 1
ATOM 2544 O O . ASP A 1 316 ? -83.342 -18.925 139.451 1.00 79.44 316 ASP A O 1
ATOM 2548 N N . VAL A 1 317 ? -83.274 -18.310 141.611 1.00 79.88 317 VAL A N 1
ATOM 2549 C CA . VAL A 1 317 ? -82.105 -17.424 141.460 1.00 79.88 317 VAL A CA 1
ATOM 2550 C C . VAL A 1 317 ? -80.875 -18.222 141.030 1.00 79.88 317 VAL A C 1
ATOM 2552 O O . VAL A 1 317 ? -80.190 -17.823 140.086 1.00 79.88 317 VAL A O 1
ATOM 2555 N N . GLN A 1 318 ? -80.615 -19.378 141.648 1.00 76.50 318 GLN A N 1
ATOM 2556 C CA . GLN A 1 318 ? -79.507 -20.250 141.251 1.00 76.50 318 GLN A CA 1
ATOM 2557 C C . GLN A 1 318 ? -79.687 -20.793 139.826 1.00 76.50 318 GLN A C 1
ATOM 2559 O O . GLN A 1 318 ? -78.724 -20.829 139.057 1.00 76.50 318 GLN A O 1
ATOM 2564 N N . ARG A 1 319 ? -80.914 -21.148 139.422 1.00 82.62 319 ARG A N 1
ATOM 2565 C CA . ARG A 1 319 ? -81.212 -21.604 138.055 1.00 82.62 319 ARG A CA 1
ATOM 2566 C C . ARG A 1 319 ? -80.997 -20.497 137.023 1.00 82.62 319 ARG A C 1
ATOM 2568 O O . ARG A 1 319 ? -80.440 -20.760 135.953 1.00 82.62 319 ARG A O 1
ATOM 2575 N N .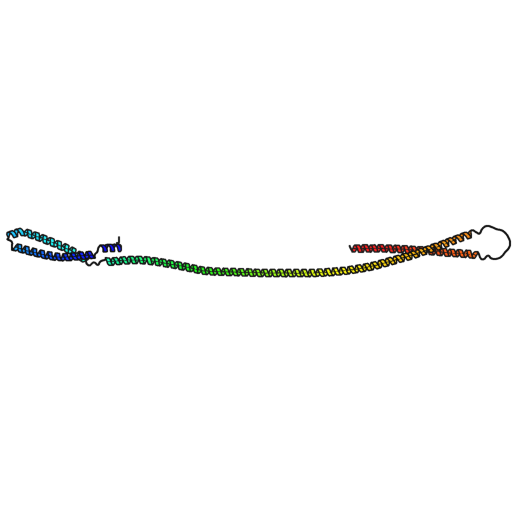 LEU A 1 320 ? -81.409 -19.266 137.325 1.00 82.69 320 LEU A N 1
ATOM 2576 C CA . LEU A 1 320 ? -81.184 -18.106 136.457 1.00 82.69 320 LEU A CA 1
ATOM 2577 C C . LEU A 1 320 ? -79.696 -17.748 136.371 1.00 82.69 320 LEU A C 1
ATOM 2579 O O . LEU A 1 320 ? -79.191 -17.531 135.271 1.00 82.69 320 LEU A O 1
ATOM 2583 N N . GLN A 1 321 ? -78.959 -17.786 137.483 1.00 75.75 321 GLN A N 1
ATOM 2584 C CA . GLN A 1 321 ? -77.504 -17.594 137.494 1.00 75.75 321 GLN A CA 1
ATOM 2585 C C . GLN A 1 321 ? -76.765 -18.674 136.689 1.00 75.75 321 GLN A C 1
ATOM 2587 O O . GLN A 1 321 ? -75.849 -18.356 135.924 1.00 75.75 321 GLN A O 1
ATOM 2592 N N . ALA A 1 322 ? -77.187 -19.937 136.792 1.00 79.25 322 ALA A N 1
ATOM 2593 C CA . ALA A 1 322 ? -76.640 -21.029 135.990 1.00 79.25 322 ALA A CA 1
ATOM 2594 C C . ALA A 1 322 ? -76.950 -20.843 134.497 1.00 79.25 322 ALA A C 1
ATOM 2596 O O . ALA A 1 322 ? -76.078 -21.042 133.652 1.00 79.25 322 ALA A O 1
ATOM 2597 N N . SER A 1 323 ? -78.165 -20.398 134.165 1.00 80.62 323 SER A N 1
ATOM 2598 C CA . SER A 1 323 ? -78.567 -20.118 132.781 1.00 80.62 323 SER A CA 1
ATOM 2599 C C . SER A 1 323 ? -77.772 -18.955 132.184 1.00 80.62 323 SER A C 1
ATOM 2601 O O . SER A 1 323 ? -77.304 -19.054 131.053 1.00 80.62 323 SER A O 1
ATOM 2603 N N . LEU A 1 324 ? -77.537 -17.891 132.958 1.00 82.69 324 LEU A N 1
ATOM 2604 C CA . LEU A 1 324 ? -76.742 -16.735 132.539 1.00 82.69 324 LEU A CA 1
ATOM 2605 C C . LEU A 1 324 ? -75.262 -17.102 132.357 1.00 82.69 324 LEU A C 1
ATOM 2607 O O . LEU A 1 324 ? -74.638 -16.688 131.380 1.00 82.69 324 LEU A O 1
ATOM 2611 N N . THR A 1 325 ? -74.709 -17.934 133.243 1.00 80.38 325 THR A N 1
ATOM 2612 C CA . THR A 1 325 ? -73.336 -18.454 133.110 1.00 80.38 325 THR A CA 1
ATOM 2613 C C . THR A 1 325 ? -73.197 -19.334 131.871 1.00 80.38 325 THR A C 1
ATOM 2615 O O . THR A 1 325 ? -72.296 -19.119 131.064 1.00 80.38 325 THR A O 1
ATOM 2618 N N . LYS A 1 326 ? -74.140 -20.258 131.655 1.00 84.38 326 LYS A N 1
ATOM 2619 C CA . LYS A 1 326 ? -74.158 -21.119 130.469 1.00 84.38 326 LYS A CA 1
ATOM 2620 C C . LYS A 1 326 ? -74.284 -20.305 129.185 1.00 84.38 326 LYS A C 1
ATOM 2622 O O . LYS A 1 326 ? -73.605 -20.607 128.206 1.00 84.38 326 LYS A O 1
ATOM 2627 N N . LEU A 1 327 ? -75.117 -19.263 129.182 1.00 82.62 327 LEU A N 1
ATOM 2628 C CA . LEU A 1 327 ? -75.240 -18.363 128.040 1.00 82.62 327 LEU A CA 1
ATOM 2629 C C . LEU A 1 327 ? -73.908 -17.650 127.773 1.00 82.62 327 LEU A C 1
ATOM 2631 O O . LEU A 1 327 ? -73.432 -17.689 126.647 1.00 82.62 327 LEU A O 1
ATOM 2635 N N . ARG A 1 328 ? -73.245 -17.108 128.805 1.00 80.62 328 ARG A N 1
ATOM 2636 C CA . ARG A 1 328 ? -71.913 -16.487 128.671 1.00 80.62 328 ARG A CA 1
ATOM 2637 C C . ARG A 1 328 ? -70.856 -17.442 128.116 1.00 80.62 328 ARG A C 1
ATOM 2639 O O . ARG A 1 328 ? -70.108 -17.052 127.225 1.00 80.62 328 ARG A O 1
ATOM 2646 N N . GLU A 1 329 ? -70.788 -18.674 128.613 1.00 84.00 329 GLU A N 1
ATOM 2647 C CA . GLU A 1 329 ? -69.845 -19.686 128.116 1.00 84.00 329 GLU A CA 1
ATOM 2648 C C . GLU A 1 329 ? -70.144 -20.077 126.664 1.00 84.00 329 GLU A C 1
ATOM 2650 O O . GLU A 1 329 ? -69.232 -20.180 125.840 1.00 84.00 329 GLU A O 1
ATOM 2655 N N . THR A 1 330 ? -71.427 -20.225 126.321 1.00 83.19 330 THR A N 1
ATOM 2656 C CA . THR A 1 330 ? -71.852 -20.555 124.954 1.00 83.19 330 THR A CA 1
ATOM 2657 C C . THR A 1 330 ? -71.485 -19.426 123.992 1.00 83.19 330 THR A C 1
ATOM 2659 O O . THR A 1 330 ? -70.860 -19.683 122.966 1.00 83.19 330 THR A O 1
ATOM 2662 N N . THR A 1 331 ? -71.762 -18.171 124.350 1.00 81.00 331 THR A N 1
ATOM 2663 C CA . THR A 1 331 ? -71.389 -17.012 123.530 1.00 81.00 331 THR A CA 1
ATOM 2664 C C . THR A 1 331 ? -69.869 -16.879 123.402 1.00 81.00 331 THR A C 1
ATOM 2666 O O . THR A 1 331 ? -69.364 -16.651 122.307 1.00 81.00 331 THR A O 1
ATOM 2669 N N . SER A 1 332 ? -69.117 -17.089 124.489 1.00 82.56 332 SER A N 1
ATOM 2670 C CA . SER A 1 332 ? -67.648 -17.044 124.474 1.00 82.56 332 SER A CA 1
ATOM 2671 C C . SER A 1 332 ? -67.048 -18.086 123.521 1.00 82.56 332 SER A C 1
ATOM 2673 O O . SER A 1 332 ? -66.198 -17.751 122.694 1.00 82.56 332 SER A O 1
ATOM 2675 N N . SER A 1 333 ? -67.541 -19.330 123.571 1.00 83.69 333 SER A N 1
ATOM 2676 C CA . SER A 1 333 ? -67.083 -20.405 122.678 1.00 83.69 333 SER A CA 1
ATOM 2677 C C . SER A 1 333 ? -67.434 -20.155 121.206 1.00 83.69 333 SER A C 1
ATOM 2679 O O . SER A 1 333 ? -66.612 -20.417 120.327 1.00 83.69 333 SER A O 1
ATOM 2681 N N . GLN A 1 334 ? -68.610 -19.585 120.923 1.00 83.88 334 GLN A N 1
ATOM 2682 C CA . GLN A 1 334 ? -68.988 -19.179 119.566 1.00 83.88 334 GLN A CA 1
ATOM 2683 C C . GLN A 1 334 ? -68.079 -18.074 119.020 1.00 83.88 334 GLN A C 1
ATOM 2685 O O . GLN A 1 334 ? -67.652 -18.158 117.869 1.00 83.88 334 GLN A O 1
ATOM 2690 N N . ILE A 1 335 ? -67.727 -17.079 119.842 1.00 82.94 335 ILE A N 1
ATOM 2691 C CA . ILE A 1 335 ? -66.790 -16.016 119.451 1.00 82.94 335 ILE A CA 1
ATOM 2692 C C . ILE A 1 335 ? -65.427 -16.615 119.087 1.00 82.94 335 ILE A C 1
ATOM 2694 O O . ILE A 1 335 ? -64.913 -16.340 118.005 1.00 82.94 335 ILE A O 1
ATOM 2698 N N . THR A 1 336 ? -64.881 -17.507 119.921 1.00 83.50 336 THR A N 1
ATOM 2699 C CA . THR A 1 336 ? -63.574 -18.133 119.636 1.00 83.50 336 THR A CA 1
ATOM 2700 C C . THR A 1 336 ? -63.608 -18.965 118.353 1.00 83.50 336 THR A C 1
ATOM 2702 O O . THR A 1 336 ? -62.656 -18.965 117.570 1.00 83.50 336 THR A O 1
ATOM 2705 N N . GLN A 1 337 ? -64.717 -19.666 118.103 1.00 83.50 337 GLN A N 1
ATOM 2706 C CA . GLN A 1 337 ? -64.885 -20.469 116.896 1.00 83.50 337 GLN A CA 1
ATOM 2707 C C . GLN A 1 337 ? -64.960 -19.598 115.632 1.00 83.50 337 GLN A C 1
ATOM 2709 O O . GLN A 1 337 ? -64.348 -19.936 114.614 1.00 83.50 337 GLN A O 1
ATOM 2714 N N . LEU A 1 338 ? -65.658 -18.461 115.693 1.00 84.19 338 LEU A N 1
ATOM 2715 C CA . LEU A 1 338 ? -65.727 -17.496 114.594 1.00 84.19 338 LEU A CA 1
ATOM 2716 C C . LEU A 1 338 ? -64.371 -16.829 114.330 1.00 84.19 338 LEU A C 1
ATOM 2718 O O . LEU A 1 338 ? -63.976 -16.709 113.171 1.00 84.19 338 LEU A O 1
ATOM 2722 N N . GLU A 1 339 ? -63.612 -16.477 115.369 1.00 80.56 339 GLU A N 1
ATOM 2723 C CA . GLU A 1 339 ? -62.243 -15.955 115.236 1.00 80.56 339 GLU A CA 1
ATOM 2724 C C . GLU A 1 339 ? -61.306 -16.972 114.559 1.00 80.56 339 GLU A C 1
ATOM 2726 O O . GLU A 1 339 ? -60.516 -16.628 113.670 1.00 80.56 339 GLU A O 1
ATOM 2731 N N . GLN A 1 340 ? -61.432 -18.258 114.900 1.00 82.94 340 GLN A N 1
ATOM 2732 C CA . GLN A 1 340 ? -60.661 -19.327 114.266 1.00 82.94 340 GLN A CA 1
ATOM 2733 C C . GLN A 1 340 ? -61.058 -19.531 112.790 1.00 82.94 340 GLN A C 1
ATOM 2735 O O . GLN A 1 340 ? -60.199 -19.721 111.923 1.00 82.94 340 GLN A O 1
ATOM 2740 N N . GLN A 1 341 ? -62.346 -19.420 112.461 1.00 83.38 341 GLN A N 1
ATOM 2741 C CA . GLN A 1 341 ? -62.803 -19.446 111.068 1.00 83.38 341 GLN A CA 1
ATOM 2742 C C . GLN A 1 341 ? -62.315 -18.230 110.269 1.00 83.38 341 GLN A C 1
ATOM 2744 O O . GLN A 1 341 ? -61.895 -18.382 109.122 1.00 83.38 341 GLN A O 1
ATOM 2749 N N . LEU A 1 342 ? -62.294 -17.040 110.871 1.00 79.38 342 LEU A N 1
ATOM 2750 C CA . LEU A 1 342 ? -61.755 -15.827 110.253 1.00 79.38 342 LEU A CA 1
ATOM 2751 C C . LEU A 1 342 ? -60.253 -15.947 109.978 1.00 79.38 342 LEU A C 1
ATOM 2753 O O . LEU A 1 342 ? -59.807 -15.649 108.868 1.00 79.38 342 LEU A O 1
ATOM 2757 N N . SER A 1 343 ? -59.474 -16.435 110.946 1.00 76.62 343 SER A N 1
ATOM 2758 C CA . SER A 1 343 ? -58.031 -16.646 110.763 1.00 76.62 343 SER A CA 1
ATOM 2759 C C . SER A 1 343 ? -57.726 -17.687 109.682 1.00 76.62 343 SER A C 1
ATOM 2761 O O . SER A 1 343 ? -56.867 -17.443 108.836 1.00 76.62 343 SER A O 1
ATOM 2763 N N . SER A 1 344 ? -58.470 -18.799 109.634 1.00 78.69 344 SER A N 1
ATOM 2764 C CA . SER A 1 344 ? -58.299 -19.814 108.584 1.00 78.69 344 SER A CA 1
ATOM 2765 C C . SER A 1 344 ? -58.675 -19.289 107.197 1.00 78.69 344 SER A C 1
ATOM 2767 O O . SER A 1 344 ? -57.895 -19.453 106.262 1.00 78.69 344 SER A O 1
ATOM 2769 N N . LYS A 1 345 ? -59.800 -18.576 107.050 1.00 81.62 345 LYS A N 1
ATOM 2770 C CA . LYS A 1 345 ? -60.165 -17.940 105.773 1.00 81.62 345 LYS A CA 1
ATOM 2771 C C . LYS A 1 345 ? -59.147 -16.883 105.338 1.00 81.62 345 LYS A C 1
ATOM 2773 O O . LYS A 1 345 ? -58.823 -16.812 104.158 1.00 81.62 345 LYS A O 1
ATOM 2778 N N . THR A 1 346 ? -58.593 -16.112 106.274 1.00 69.81 346 THR A N 1
ATOM 2779 C CA . THR A 1 346 ? -57.553 -15.107 105.980 1.00 69.81 346 THR A CA 1
ATOM 2780 C C . THR A 1 346 ? -56.229 -15.755 105.563 1.00 69.81 346 THR A C 1
ATOM 2782 O O . THR A 1 346 ? -55.546 -15.235 104.687 1.00 69.81 346 THR A O 1
ATOM 2785 N N . ALA A 1 347 ? -55.871 -16.903 106.146 1.00 70.31 347 ALA A N 1
ATOM 2786 C CA . ALA A 1 347 ? -54.679 -17.663 105.769 1.00 70.31 347 ALA A CA 1
ATOM 2787 C C . ALA A 1 347 ? -54.800 -18.345 104.396 1.00 70.31 347 ALA A C 1
ATOM 2789 O O . ALA A 1 347 ? -53.784 -18.585 103.761 1.00 70.31 347 ALA A O 1
ATOM 2790 N N . VAL A 1 348 ? -56.020 -18.643 103.940 1.00 70.12 348 VAL A N 1
ATOM 2791 C CA . VAL A 1 348 ? -56.294 -19.194 102.597 1.00 70.12 348 VAL A CA 1
ATOM 2792 C C . VAL A 1 348 ? -56.315 -18.101 101.516 1.00 70.12 348 VAL A C 1
ATOM 2794 O O . VAL A 1 348 ? -56.141 -18.399 100.339 1.00 70.12 348 VAL A O 1
ATOM 2797 N N . LEU A 1 349 ? -56.530 -16.839 101.903 1.00 52.62 349 LEU A N 1
ATOM 2798 C CA . LEU A 1 349 ? -56.553 -15.676 101.004 1.00 52.62 349 LEU A CA 1
ATOM 2799 C C . LEU A 1 349 ? -55.186 -14.981 100.836 1.00 52.62 349 LEU A C 1
ATOM 2801 O O . LEU A 1 349 ? -55.065 -14.107 99.978 1.00 52.62 349 LEU A O 1
ATOM 2805 N N . LYS A 1 350 ? -54.180 -15.341 101.641 1.00 43.62 350 LYS A N 1
ATOM 2806 C CA . LYS A 1 350 ? -52.765 -14.979 101.445 1.00 43.62 350 LYS A CA 1
ATOM 2807 C C . LYS A 1 350 ? -52.046 -16.089 100.698 1.00 43.62 350 LYS A C 1
ATOM 2809 O O . LYS A 1 350 ? -51.141 -15.737 99.910 1.00 43.62 350 LYS A O 1
#

InterPro domains:
  IPR057476 Cux, N-terminal domain [PF25398] (4-112)

pLDDT: mean 84.21, std 16.69, range [25.33, 97.88]

Solvent-accessible surface area (backbone atoms only — not comparable to full-atom values): 19272 Å² total; per-residue (Å²): 132,83,78,50,58,62,58,49,28,56,49,47,60,70,64,35,62,68,60,53,38,54,54,48,51,53,49,53,53,51,47,53,54,51,50,54,50,50,55,53,51,50,51,52,51,52,52,52,52,50,50,50,62,72,77,47,59,69,71,61,48,63,69,45,46,64,58,54,50,49,54,48,50,51,52,52,51,51,50,52,55,48,51,52,53,50,51,54,48,52,58,51,47,68,66,52,63,77,53,75,78,61,45,68,60,33,49,50,51,40,52,49,52,53,51,51,52,53,48,52,54,50,53,53,49,51,53,53,51,50,53,54,50,50,50,52,52,49,53,51,52,50,51,54,51,48,51,52,53,51,52,53,52,52,49,53,49,51,53,51,55,52,52,51,51,50,53,52,51,53,52,49,51,51,52,51,52,50,50,50,51,53,51,52,53,51,50,50,52,49,49,55,51,49,54,52,50,49,54,52,49,54,53,49,50,52,50,51,52,52,51,49,53,50,48,54,49,52,51,50,53,50,49,54,49,49,52,52,50,53,51,50,54,50,53,49,51,54,52,51,52,52,52,51,52,52,50,53,53,50,50,54,50,50,54,52,55,49,54,52,54,52,54,55,51,52,54,57,57,60,68,71,71,76,84,82,89,82,88,84,88,87,84,86,83,90,86,87,92,72,70,73,68,57,55,57,56,49,52,56,51,51,49,55,50,48,53,51,50,50,54,52,50,52,50,50,51,51,50,50,52,50,51,53,49,50,48,52,52,52,53,52,53,50,51,54,52,50,52,52,51,49,52,52,54,53,63,74,74,106

Sequence (350 aa):
MAANAGSMFQYWKRFDLQQLQKELDATATQLANRQDESEQSRKKLIDLSREFKKNTPEDLRKQVAPLLKSFQGEIDALSKRSKEAEAAFLNVYKKIIDVPDPVPVLELAQQLQLKLQRMHDIETENTKLRETLEDYNKEFADVKNQEVTIKALKEKIREYEQSLKNQAEDLAQEKQLQLHNDYAEKERKLQESQDSMSSRVEEAEHKAQSLQTALETTQAELFDLKTKYDEESTAKADEIEMVMTDLERANQRAEGSQREAESLRDQLSLSNQSQQLGSPAKADPDTEQVAEVASHSSLEAELRAKERETAQLVEDVQRLQASLTKLRETTSSQITQLEQQLSSKTAVLK

Mean predicted aligned error: 18.66 Å

Foldseek 3Di:
DDQDLVNVLVVLVVVPLVVVLVVLVVVLVVLVVVVVVLVVVVVVVVVVVVVCCVPDDPVVCVVCVVVVVVVVVVSVVVVVVSVVVSVVSVVVSVVSNPDDRCNVVSVVVVVVVVVVVVVVVVVVVVVVVVVVVVVVVVVVVVVVVVVVVVVVVVVVVVVVVVVVVVVVVVVVVVVVVVVVVVVVVVVVVVVVVVVVVVVVVVVVVVVVVVVVVVVVVVVVVVVVVVVVVVVVVVVVVVVVVVLVVVLVVLVVVLVVLVVVLVVLVVVVVVVVPPDDDDDDDDDDYDDDDDPPPVVVVVSVVVSVVSVVVSVVSVVVNVVSVVVVVVVVVVVVVVVVVVVVVVVVVVVVVD